Protein AF-A0A1G1NWW3-F1 (afdb_monomer)

Structure (mmCIF, N/CA/C/O backbone):
data_AF-A0A1G1NWW3-F1
#
_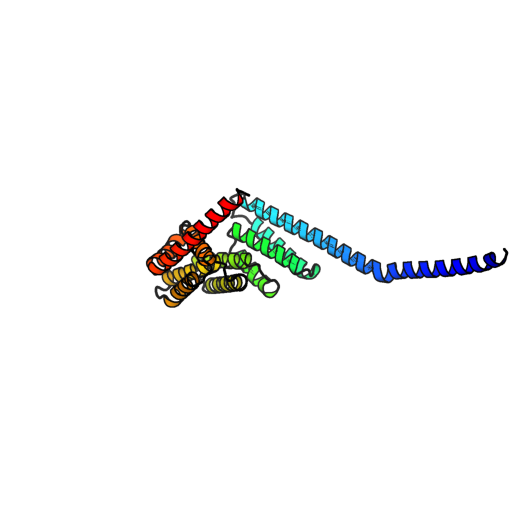entry.id   AF-A0A1G1NWW3-F1
#
loop_
_atom_site.group_PDB
_atom_site.id
_atom_site.type_symbol
_atom_site.label_atom_id
_atom_site.label_alt_id
_atom_site.label_comp_id
_atom_site.label_asym_id
_atom_site.label_entity_id
_atom_site.label_seq_id
_atom_site.pdbx_PDB_ins_code
_atom_site.Cartn_x
_atom_site.Cartn_y
_atom_site.Cartn_z
_atom_site.occupancy
_atom_site.B_iso_or_equiv
_atom_site.auth_seq_id
_atom_site.auth_comp_id
_atom_site.auth_asym_id
_atom_site.auth_atom_id
_atom_site.pdbx_PDB_model_num
ATOM 1 N N . MET A 1 1 ? 79.473 -11.925 -35.733 1.00 53.91 1 MET A N 1
ATOM 2 C CA . MET A 1 1 ? 78.547 -10.769 -35.834 1.00 53.91 1 MET A CA 1
ATOM 3 C C . MET A 1 1 ? 77.705 -10.730 -37.126 1.00 53.91 1 MET A C 1
ATOM 5 O O . MET A 1 1 ? 76.953 -9.783 -37.289 1.00 53.91 1 MET A O 1
ATOM 9 N N . LEU A 1 2 ? 77.735 -11.745 -38.008 1.00 50.41 2 LEU A N 1
ATOM 10 C CA . LEU A 1 2 ? 76.987 -11.735 -39.286 1.00 50.41 2 LEU A CA 1
ATOM 11 C C . LEU A 1 2 ? 75.742 -12.651 -39.335 1.00 50.41 2 LEU A C 1
ATOM 13 O O . LEU A 1 2 ? 74.998 -12.596 -40.309 1.00 50.41 2 LEU A O 1
ATOM 17 N N . GLU A 1 3 ? 75.454 -13.445 -38.297 1.00 50.56 3 GLU A N 1
ATOM 18 C CA . GLU A 1 3 ? 74.263 -14.323 -38.273 1.00 50.56 3 GLU A CA 1
ATOM 19 C C . GLU A 1 3 ? 72.954 -13.603 -37.904 1.00 50.56 3 GLU A C 1
ATOM 21 O O . GLU A 1 3 ? 71.883 -14.024 -38.334 1.00 50.56 3 GLU A O 1
ATOM 26 N N . ASN A 1 4 ? 73.020 -12.459 -37.216 1.00 50.62 4 ASN A N 1
ATOM 27 C CA . ASN A 1 4 ? 71.825 -11.699 -36.815 1.00 50.62 4 ASN A CA 1
ATOM 28 C C . ASN A 1 4 ? 71.175 -10.896 -37.958 1.00 50.62 4 ASN A C 1
ATOM 30 O O . ASN A 1 4 ? 70.062 -10.398 -37.804 1.00 50.62 4 ASN A O 1
ATOM 34 N N . ALA A 1 5 ? 71.837 -10.764 -39.113 1.00 52.28 5 ALA A N 1
ATOM 35 C CA . ALA A 1 5 ? 71.310 -9.993 -40.241 1.00 52.28 5 ALA A CA 1
ATOM 36 C C . ALA A 1 5 ? 70.252 -10.761 -41.058 1.00 52.28 5 ALA A C 1
ATOM 38 O O . ALA A 1 5 ? 69.419 -10.141 -41.717 1.00 52.28 5 ALA A O 1
ATOM 39 N N . LYS A 1 6 ? 70.250 -12.103 -41.007 1.00 53.88 6 LYS A N 1
ATOM 40 C CA . LYS A 1 6 ? 69.300 -12.940 -41.768 1.00 53.88 6 LYS A CA 1
ATOM 41 C C . LYS A 1 6 ? 68.008 -13.255 -41.010 1.00 53.88 6 LYS A C 1
ATOM 43 O O . LYS A 1 6 ? 66.994 -13.532 -41.640 1.00 53.88 6 LYS A O 1
ATOM 48 N N . THR A 1 7 ? 68.016 -13.186 -39.681 1.00 54.72 7 THR A N 1
ATOM 49 C CA . THR A 1 7 ? 66.845 -13.465 -38.829 1.00 54.72 7 THR A CA 1
ATOM 50 C C . THR A 1 7 ? 65.908 -12.266 -38.686 1.00 54.72 7 THR A C 1
ATOM 52 O O . THR A 1 7 ? 64.701 -12.444 -38.539 1.00 54.72 7 THR A O 1
ATOM 55 N N . PHE A 1 8 ? 66.430 -11.044 -38.805 1.00 57.44 8 PHE A N 1
ATOM 56 C CA . PHE A 1 8 ? 65.649 -9.810 -38.703 1.00 57.44 8 PHE A CA 1
ATOM 57 C C . PHE A 1 8 ? 64.473 -9.695 -39.702 1.00 57.44 8 PHE A C 1
ATOM 59 O O . PHE A 1 8 ? 63.363 -9.396 -39.259 1.00 57.44 8 PHE A O 1
ATOM 66 N N . PRO A 1 9 ? 64.633 -9.967 -41.017 1.00 70.69 9 PRO A N 1
ATOM 67 C CA . PRO A 1 9 ? 63.511 -9.881 -41.958 1.00 70.69 9 PRO A CA 1
ATOM 68 C C . PRO A 1 9 ? 62.409 -10.916 -41.679 1.00 70.69 9 PRO A C 1
ATOM 70 O O . PRO A 1 9 ? 61.231 -10.601 -41.830 1.00 70.69 9 PRO A O 1
ATOM 73 N N . ILE A 1 10 ? 62.771 -12.109 -41.196 1.00 69.44 10 ILE A N 1
ATOM 74 C CA . ILE A 1 10 ? 61.815 -13.175 -40.857 1.00 69.44 10 ILE A CA 1
ATOM 75 C C . ILE A 1 10 ? 61.011 -12.799 -39.605 1.00 69.44 10 ILE A C 1
ATOM 77 O O . ILE A 1 10 ? 59.789 -12.931 -39.584 1.00 69.44 10 ILE A O 1
ATOM 81 N N . ILE A 1 11 ? 61.674 -12.259 -38.578 1.00 61.88 11 ILE A N 1
ATOM 82 C CA . ILE A 1 11 ? 61.003 -11.766 -37.366 1.00 61.88 11 ILE A CA 1
ATOM 83 C C . ILE A 1 11 ? 60.049 -10.613 -37.714 1.00 61.88 11 ILE A C 1
ATOM 85 O O . ILE A 1 11 ? 58.926 -10.571 -37.216 1.00 61.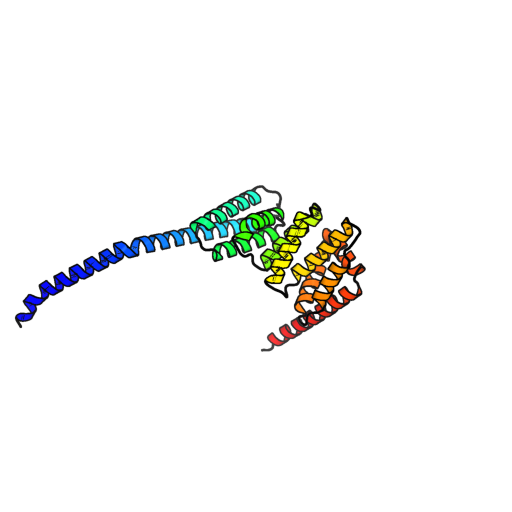88 11 ILE A O 1
ATOM 89 N N . MET A 1 12 ? 60.451 -9.715 -38.616 1.00 61.97 12 MET A N 1
ATOM 90 C CA . MET A 1 12 ? 59.608 -8.605 -39.068 1.00 61.97 12 MET A CA 1
ATOM 91 C C . MET A 1 12 ? 58.367 -9.061 -39.848 1.00 61.97 12 MET A C 1
ATOM 93 O O . MET A 1 12 ? 57.311 -8.443 -39.708 1.00 61.97 12 MET A O 1
ATOM 97 N N . GLU A 1 13 ? 58.450 -10.133 -40.638 1.00 69.25 13 GLU A N 1
ATOM 98 C CA . GLU A 1 13 ? 57.270 -10.725 -41.283 1.00 69.25 13 GLU A CA 1
ATOM 99 C C . GLU A 1 13 ? 56.318 -11.373 -40.275 1.00 69.25 13 GLU A C 1
ATOM 101 O O . GLU A 1 13 ? 55.113 -11.121 -40.320 1.00 69.25 13 GLU A O 1
ATOM 106 N N . ILE A 1 14 ? 56.847 -12.131 -39.312 1.00 62.09 14 ILE A N 1
ATOM 107 C CA . ILE A 1 14 ? 56.035 -12.765 -38.264 1.00 62.09 14 ILE A CA 1
ATOM 108 C C . ILE A 1 14 ? 55.309 -11.701 -37.427 1.00 62.09 14 ILE A C 1
ATOM 110 O O . ILE A 1 14 ? 54.114 -11.831 -37.164 1.00 62.09 14 ILE A O 1
ATOM 114 N N . VAL A 1 15 ? 55.986 -10.603 -37.072 1.00 56.47 15 VAL A N 1
ATOM 115 C CA . VAL A 1 15 ? 55.369 -9.481 -36.346 1.00 56.47 15 VAL A CA 1
ATOM 116 C C . VAL A 1 15 ? 54.264 -8.820 -37.175 1.00 56.47 15 VAL A C 1
ATOM 118 O O . VAL A 1 15 ? 53.197 -8.536 -36.634 1.00 56.47 15 VAL A O 1
ATOM 121 N N . LYS A 1 16 ? 54.456 -8.621 -38.485 1.00 62.66 16 LYS A N 1
ATOM 122 C CA . LYS A 1 16 ? 53.411 -8.065 -39.364 1.00 62.66 16 LYS A CA 1
ATOM 123 C C . LYS A 1 16 ? 52.182 -8.969 -39.452 1.00 62.66 16 LYS A C 1
ATOM 125 O O . LYS A 1 16 ? 51.065 -8.460 -39.425 1.00 62.66 16 LYS A O 1
ATOM 130 N N . ILE A 1 17 ? 52.375 -10.286 -39.508 1.00 65.50 17 ILE A N 1
ATOM 131 C CA . ILE A 1 17 ? 51.276 -11.260 -39.536 1.00 65.50 17 ILE A CA 1
ATOM 132 C C . ILE A 1 17 ? 50.535 -11.268 -38.195 1.00 65.50 17 ILE A C 1
ATOM 134 O O . ILE A 1 17 ? 49.311 -11.192 -38.184 1.00 65.50 17 ILE A O 1
ATOM 138 N N . ILE A 1 18 ? 51.249 -11.276 -37.065 1.00 55.47 18 ILE A N 1
ATOM 139 C CA . ILE A 1 18 ? 50.630 -11.238 -35.731 1.00 55.47 18 ILE A CA 1
ATOM 140 C C . ILE A 1 18 ? 49.848 -9.936 -35.532 1.00 55.47 18 ILE A C 1
ATOM 142 O O . ILE A 1 18 ? 48.699 -9.978 -35.100 1.00 55.47 18 ILE A O 1
ATOM 146 N N . VAL A 1 19 ? 50.416 -8.783 -35.898 1.00 54.97 19 VAL A N 1
ATOM 147 C CA . VAL A 1 19 ? 49.717 -7.490 -35.817 1.00 54.97 19 VAL A CA 1
ATOM 148 C C . VAL A 1 19 ? 48.507 -7.465 -36.754 1.00 54.97 19 VAL A C 1
ATOM 150 O O . VAL A 1 19 ? 47.436 -7.032 -36.340 1.00 54.97 19 VAL A O 1
ATOM 153 N N . GLY A 1 20 ? 48.631 -7.987 -37.976 1.00 58.47 20 GLY A N 1
ATOM 154 C CA . GLY A 1 20 ? 47.520 -8.100 -38.922 1.00 58.47 20 GLY A CA 1
ATOM 155 C C . GLY A 1 20 ? 46.383 -8.984 -38.404 1.00 58.47 20 GLY A C 1
ATOM 156 O O . GLY A 1 20 ? 45.222 -8.597 -38.494 1.00 58.47 20 GLY A O 1
ATOM 157 N N . VAL A 1 21 ? 46.706 -10.125 -37.790 1.00 53.62 21 VAL A N 1
ATOM 158 C CA . VAL A 1 21 ? 45.732 -11.044 -37.185 1.00 53.62 21 VAL A CA 1
ATOM 159 C C . VAL A 1 21 ? 45.097 -10.435 -35.935 1.00 53.62 21 VAL A C 1
ATOM 161 O O . VAL A 1 21 ? 43.890 -10.542 -35.771 1.00 53.62 21 VAL A O 1
ATOM 164 N N . VAL A 1 22 ? 45.848 -9.734 -35.084 1.00 52.06 22 VAL A N 1
ATOM 165 C CA . VAL A 1 22 ? 45.300 -9.054 -33.895 1.00 52.06 22 VAL A CA 1
ATOM 166 C C . VAL A 1 22 ? 44.383 -7.892 -34.289 1.00 52.06 22 VAL A C 1
ATOM 168 O O . VAL A 1 22 ? 43.296 -7.760 -33.732 1.00 52.06 22 VAL A O 1
ATOM 171 N N . VAL A 1 23 ? 44.758 -7.088 -35.288 1.00 55.25 23 VAL A N 1
ATOM 172 C CA . VAL A 1 23 ? 43.910 -6.007 -35.824 1.00 55.25 23 VAL A CA 1
ATOM 173 C C . VAL A 1 23 ? 42.666 -6.576 -36.509 1.00 55.25 23 VAL A C 1
ATOM 175 O O . VAL A 1 23 ? 41.567 -6.061 -36.298 1.00 55.25 23 VAL A O 1
ATOM 178 N N . ALA A 1 24 ? 42.806 -7.672 -37.260 1.00 52.09 24 ALA A N 1
ATOM 179 C CA . ALA A 1 24 ? 41.677 -8.379 -37.849 1.00 52.09 24 ALA A CA 1
ATOM 180 C C . ALA A 1 24 ? 40.760 -8.964 -36.767 1.00 52.09 24 ALA A C 1
ATOM 182 O O . ALA A 1 24 ? 39.560 -8.770 -36.852 1.00 52.09 24 ALA A O 1
ATOM 183 N N . LEU A 1 25 ? 41.284 -9.590 -35.710 1.00 46.38 25 LEU A N 1
ATOM 184 C CA . LEU A 1 25 ? 40.491 -10.150 -34.609 1.00 46.38 25 LEU A CA 1
ATOM 185 C C . LEU A 1 25 ? 39.775 -9.065 -33.788 1.00 46.38 25 LEU A C 1
ATOM 187 O O . LEU A 1 25 ? 38.614 -9.246 -33.429 1.00 46.38 25 LEU A O 1
ATOM 191 N N . ILE A 1 26 ? 40.409 -7.913 -33.546 1.00 51.41 26 ILE A N 1
ATOM 192 C CA . ILE A 1 26 ? 39.758 -6.752 -32.915 1.00 51.41 26 ILE A CA 1
ATOM 193 C C . ILE A 1 26 ? 38.643 -6.213 -33.824 1.00 51.41 26 ILE A C 1
ATOM 195 O O . ILE A 1 26 ? 37.540 -5.940 -33.344 1.00 51.41 26 ILE A O 1
ATOM 199 N N . GLY A 1 27 ? 38.896 -6.127 -35.134 1.00 50.53 27 GLY A N 1
ATOM 200 C CA . GLY A 1 27 ? 37.917 -5.710 -36.139 1.00 50.53 27 GLY A CA 1
ATOM 201 C C . GLY A 1 27 ? 36.744 -6.679 -36.321 1.00 50.53 27 GLY A C 1
ATOM 202 O O . GLY A 1 27 ? 35.612 -6.231 -36.495 1.00 50.53 27 GLY A O 1
ATOM 203 N N . TRP A 1 28 ? 36.996 -7.987 -36.236 1.00 48.62 28 TRP A N 1
ATOM 204 C CA . TRP A 1 28 ? 36.015 -9.041 -36.513 1.00 48.62 28 TRP A CA 1
ATOM 205 C C . TRP A 1 28 ? 35.201 -9.449 -35.281 1.00 48.62 28 TRP A C 1
ATOM 207 O O . TRP A 1 28 ? 34.017 -9.741 -35.420 1.00 48.62 28 TRP A O 1
ATOM 217 N N . PHE A 1 29 ? 35.800 -9.443 -34.084 1.00 47.72 29 PHE A N 1
ATOM 218 C CA . PHE A 1 29 ? 35.149 -9.935 -32.862 1.00 47.72 29 PHE A CA 1
ATOM 219 C C . PHE A 1 29 ? 34.825 -8.842 -31.831 1.00 47.72 29 PHE A C 1
ATOM 221 O O . PHE A 1 29 ? 33.864 -8.994 -31.086 1.00 47.72 29 PHE A O 1
ATOM 228 N N . GLY A 1 30 ? 35.565 -7.727 -31.777 1.00 48.31 30 GLY A N 1
ATOM 229 C CA . GLY A 1 30 ? 35.408 -6.727 -30.707 1.00 48.31 30 GLY A CA 1
ATOM 230 C C . GLY A 1 30 ? 34.560 -5.508 -31.074 1.00 48.31 30 GLY A C 1
ATOM 231 O O . GLY A 1 30 ? 33.756 -5.038 -30.270 1.00 48.31 30 GLY A O 1
ATOM 232 N N . ILE A 1 31 ? 34.714 -4.973 -32.287 1.00 54.03 31 ILE A N 1
ATOM 233 C CA . ILE A 1 31 ? 34.088 -3.698 -32.678 1.00 54.03 31 ILE A CA 1
ATOM 234 C C . ILE A 1 31 ? 32.551 -3.773 -32.736 1.00 54.03 31 ILE A C 1
ATOM 236 O O . ILE A 1 31 ? 31.916 -2.882 -32.171 1.00 54.03 31 ILE A O 1
ATOM 240 N N . PRO A 1 32 ? 31.911 -4.804 -33.324 1.00 56.56 32 PRO A N 1
ATOM 241 C CA . PRO A 1 32 ? 30.449 -4.878 -33.355 1.00 56.56 32 PRO A CA 1
ATOM 242 C C . PRO A 1 32 ? 29.832 -4.984 -31.956 1.00 56.56 32 PRO A C 1
ATOM 244 O O . PRO A 1 32 ? 28.808 -4.355 -31.681 1.00 56.56 32 PRO A O 1
ATOM 247 N N . GLU A 1 33 ? 30.468 -5.724 -31.045 1.00 54.53 33 GLU A N 1
ATOM 248 C CA . GLU A 1 33 ? 29.976 -5.908 -29.678 1.00 54.53 33 GLU A CA 1
ATOM 249 C C . GLU A 1 33 ? 30.204 -4.654 -28.822 1.00 54.53 33 GLU A C 1
ATOM 251 O O . GLU A 1 33 ? 29.311 -4.240 -28.083 1.00 54.53 33 GLU A O 1
ATOM 256 N N . ILE A 1 34 ? 31.348 -3.979 -28.979 1.00 53.69 34 ILE A N 1
ATOM 257 C CA . ILE A 1 34 ? 31.636 -2.692 -28.330 1.00 53.69 34 ILE A CA 1
ATOM 258 C C . ILE A 1 34 ? 30.703 -1.595 -28.854 1.00 53.69 34 ILE A C 1
ATOM 260 O O . ILE A 1 34 ? 30.169 -0.832 -28.052 1.00 53.69 34 ILE A O 1
ATOM 264 N N . ILE A 1 35 ? 30.445 -1.532 -30.165 1.00 53.91 35 ILE A N 1
ATOM 265 C CA . ILE A 1 35 ? 29.475 -0.597 -30.755 1.00 53.91 35 ILE A CA 1
ATOM 266 C C . ILE A 1 35 ? 28.070 -0.905 -30.241 1.00 53.91 35 ILE A C 1
ATOM 268 O O . ILE A 1 35 ? 27.364 0.013 -29.836 1.00 53.91 35 ILE A O 1
ATOM 272 N N . THR A 1 36 ? 27.671 -2.177 -30.189 1.00 59.31 36 THR A N 1
ATOM 273 C CA . THR A 1 36 ? 26.358 -2.580 -29.663 1.00 59.31 36 THR A CA 1
ATOM 274 C C . THR A 1 36 ? 26.216 -2.196 -28.192 1.00 59.31 36 THR A C 1
ATOM 276 O O . THR A 1 36 ? 25.231 -1.557 -27.822 1.00 59.31 36 THR A O 1
ATOM 279 N N . ARG A 1 37 ? 27.224 -2.484 -27.357 1.00 56.56 37 ARG A N 1
ATOM 280 C CA . ARG A 1 37 ? 27.257 -2.067 -25.946 1.00 56.56 37 ARG A CA 1
ATOM 281 C C . ARG A 1 37 ? 27.248 -0.549 -25.803 1.00 56.56 37 ARG A C 1
ATOM 283 O O . ARG A 1 37 ? 26.522 -0.032 -24.962 1.00 56.56 37 ARG A O 1
ATOM 290 N N . TYR A 1 38 ? 27.993 0.180 -26.631 1.00 52.97 38 TYR A N 1
ATOM 291 C CA . TYR A 1 38 ? 28.012 1.644 -26.638 1.00 52.97 38 TYR A CA 1
ATOM 292 C C . TYR A 1 38 ? 26.655 2.237 -27.046 1.00 52.97 38 TYR A C 1
ATOM 294 O O . TYR A 1 38 ? 26.166 3.162 -26.398 1.00 52.97 38 TYR A O 1
ATOM 302 N N . VAL A 1 39 ? 26.000 1.682 -28.070 1.00 59.56 39 VAL A N 1
ATOM 303 C CA . VAL A 1 39 ? 24.654 2.083 -28.507 1.00 59.56 39 VAL A CA 1
ATOM 304 C C . VAL A 1 39 ? 23.627 1.794 -27.414 1.00 59.56 39 VAL A C 1
ATOM 306 O O . VAL A 1 39 ? 22.850 2.688 -27.078 1.00 59.56 39 VAL A O 1
ATOM 309 N N . GLN A 1 40 ? 23.667 0.611 -26.797 1.00 62.72 40 GLN A N 1
ATOM 310 C CA . GLN A 1 40 ? 22.818 0.263 -25.654 1.00 62.72 40 GLN A CA 1
ATOM 311 C C . GLN A 1 40 ? 23.057 1.200 -24.466 1.00 62.72 40 GLN A C 1
ATOM 313 O O . GLN A 1 40 ? 22.100 1.680 -23.862 1.00 62.72 40 GLN A O 1
ATOM 318 N N . LEU A 1 41 ? 24.316 1.528 -24.153 1.00 62.47 41 LEU A N 1
ATOM 319 C CA . LEU A 1 41 ? 24.666 2.453 -23.074 1.00 62.47 41 LEU A CA 1
ATOM 320 C C . LEU A 1 41 ? 24.142 3.865 -23.365 1.00 62.47 41 LEU A C 1
ATOM 322 O O . LEU A 1 41 ? 23.537 4.494 -22.498 1.00 62.47 41 LEU A O 1
ATOM 326 N N . ARG A 1 42 ? 24.308 4.355 -24.598 1.00 60.72 42 ARG A N 1
ATOM 327 C CA . ARG A 1 42 ? 23.818 5.672 -25.027 1.00 60.72 42 ARG A CA 1
ATOM 328 C C . ARG A 1 42 ? 22.291 5.735 -25.018 1.00 60.72 42 ARG A C 1
ATOM 330 O O . ARG A 1 42 ? 21.728 6.740 -24.586 1.00 60.72 42 ARG A O 1
ATOM 337 N N . GLN A 1 43 ? 21.613 4.672 -25.450 1.00 65.75 43 GLN A N 1
ATOM 338 C CA . GLN A 1 43 ? 20.157 4.554 -25.353 1.00 65.75 43 GLN A CA 1
ATOM 339 C C . GLN A 1 43 ? 19.699 4.503 -23.893 1.00 65.75 43 GLN A C 1
ATOM 341 O O . GLN A 1 43 ? 18.780 5.235 -23.533 1.00 65.75 43 GLN A O 1
ATOM 346 N N . LYS A 1 44 ? 20.382 3.735 -23.034 1.00 62.44 44 LYS A N 1
ATOM 347 C CA . LYS A 1 44 ? 20.117 3.676 -21.590 1.00 62.44 44 LYS A CA 1
ATOM 348 C C . LYS A 1 44 ? 20.256 5.052 -20.943 1.00 62.44 44 LYS A C 1
ATOM 350 O O . LYS A 1 44 ? 19.364 5.456 -20.205 1.00 62.44 44 LYS A O 1
ATOM 355 N N . ILE A 1 45 ? 21.315 5.801 -21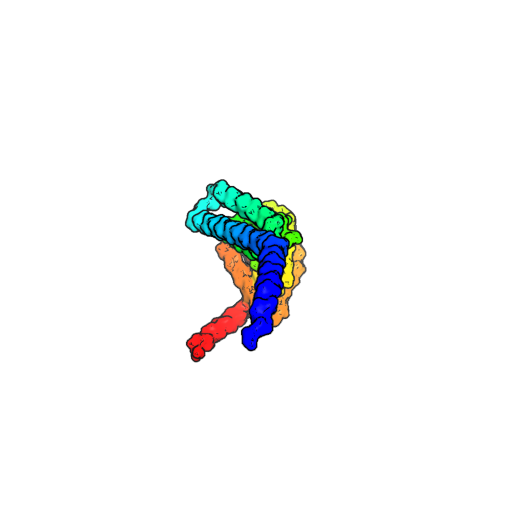.264 1.00 66.06 45 ILE A N 1
ATOM 356 C CA . ILE A 1 45 ? 21.507 7.183 -20.796 1.00 66.06 45 ILE A CA 1
ATOM 357 C C . ILE A 1 45 ? 20.378 8.082 -21.310 1.00 66.06 45 ILE A C 1
ATOM 359 O O . ILE A 1 45 ? 19.764 8.785 -20.519 1.00 66.06 45 ILE A O 1
ATOM 363 N N . ARG A 1 46 ? 20.037 8.025 -22.604 1.00 67.50 46 ARG A N 1
ATOM 364 C CA . ARG A 1 46 ? 18.971 8.858 -23.189 1.00 67.50 46 ARG A CA 1
ATOM 365 C C . ARG A 1 46 ? 17.605 8.588 -22.555 1.00 67.50 46 ARG A C 1
ATOM 367 O O . ARG A 1 46 ? 16.878 9.534 -22.263 1.00 67.50 46 ARG A O 1
ATOM 374 N N . ILE A 1 47 ? 17.266 7.319 -22.337 1.00 68.00 47 ILE A N 1
ATOM 375 C CA . ILE A 1 47 ? 16.009 6.903 -21.707 1.00 68.00 47 ILE A CA 1
ATOM 376 C C . ILE A 1 47 ? 16.004 7.309 -20.237 1.00 68.00 47 ILE A C 1
ATOM 378 O O . ILE A 1 47 ? 15.025 7.899 -19.794 1.00 68.00 47 ILE A O 1
ATOM 382 N N . LYS A 1 48 ? 17.108 7.090 -19.510 1.00 70.50 48 LYS A N 1
ATOM 383 C CA . LYS A 1 48 ? 17.268 7.552 -18.127 1.00 70.50 48 LYS A CA 1
ATOM 384 C C . LYS A 1 48 ? 17.068 9.063 -18.022 1.00 70.50 48 LYS A C 1
ATOM 386 O O . LYS A 1 48 ? 16.234 9.498 -17.241 1.00 70.50 48 LYS A O 1
ATOM 391 N N . THR A 1 49 ? 17.729 9.853 -18.865 1.00 70.50 49 THR A N 1
ATOM 392 C CA . THR A 1 49 ? 17.568 11.313 -18.880 1.00 70.50 49 THR A CA 1
ATOM 393 C C . THR A 1 49 ? 16.144 11.732 -19.247 1.00 70.50 49 THR A C 1
ATOM 395 O O . THR A 1 49 ? 15.624 12.679 -18.662 1.00 70.50 49 THR A O 1
ATOM 398 N N . LYS A 1 50 ? 15.486 11.055 -20.201 1.00 72.06 50 LYS A N 1
ATOM 399 C CA . LYS A 1 50 ? 14.090 11.364 -20.551 1.00 72.06 50 LYS A CA 1
ATOM 400 C C . LYS A 1 50 ? 13.146 11.021 -19.392 1.00 72.06 50 LYS A C 1
ATOM 402 O O . LYS A 1 50 ? 12.330 11.863 -19.043 1.00 72.06 50 LYS A O 1
ATOM 407 N N . ALA A 1 51 ? 13.305 9.859 -18.757 1.00 66.44 51 ALA A N 1
ATOM 408 C CA . ALA A 1 51 ? 12.533 9.444 -17.584 1.00 66.44 51 ALA A CA 1
ATOM 409 C C . ALA A 1 51 ? 12.743 10.385 -16.388 1.00 66.44 51 ALA A C 1
ATOM 411 O O . ALA A 1 51 ? 11.783 10.762 -15.723 1.00 66.44 51 ALA A O 1
ATOM 412 N N . GLU A 1 52 ? 13.982 10.811 -16.132 1.00 72.94 52 GLU A N 1
ATOM 413 C CA . GLU A 1 52 ? 14.310 11.782 -15.081 1.00 72.94 52 GLU A CA 1
ATOM 414 C C . GLU A 1 52 ? 13.659 13.139 -15.349 1.00 72.94 52 GLU A C 1
ATOM 416 O O . GLU A 1 52 ? 13.010 13.681 -14.458 1.00 72.94 52 GLU A O 1
ATOM 421 N N . LYS A 1 53 ? 13.740 13.650 -16.586 1.00 70.88 53 LYS A N 1
ATOM 422 C CA . LYS A 1 53 ? 13.056 14.891 -16.982 1.00 70.88 53 LYS A CA 1
ATOM 423 C C . LYS A 1 53 ? 11.544 14.788 -16.829 1.00 70.88 53 LYS A C 1
ATOM 425 O O . LYS A 1 53 ? 10.923 15.729 -16.348 1.00 70.88 53 LYS A O 1
ATOM 430 N N . LEU A 1 54 ? 10.957 13.660 -17.218 1.00 67.44 54 LEU A N 1
ATOM 431 C CA . LEU A 1 54 ? 9.517 13.446 -17.116 1.00 67.44 54 LEU A CA 1
ATOM 432 C C . LEU A 1 54 ? 9.062 13.348 -15.652 1.00 67.44 54 LEU A C 1
ATOM 434 O O . LEU A 1 54 ? 8.067 13.953 -15.266 1.00 67.44 54 LEU A O 1
ATOM 438 N N . ASN A 1 55 ? 9.841 12.667 -14.807 1.00 63.62 55 ASN A N 1
ATOM 439 C CA . ASN A 1 55 ? 9.628 12.631 -13.359 1.00 63.62 55 ASN A CA 1
ATOM 440 C C . ASN A 1 55 ? 9.766 14.018 -12.717 1.00 63.62 55 ASN A C 1
ATOM 442 O O . ASN A 1 55 ? 9.009 14.362 -11.811 1.00 63.62 55 ASN A O 1
ATOM 446 N N . GLU A 1 56 ? 10.715 14.832 -13.179 1.00 71.94 56 GLU A N 1
ATOM 447 C CA . GLU A 1 56 ? 10.873 16.209 -12.714 1.00 71.94 56 GLU A CA 1
ATOM 448 C C . GLU A 1 56 ? 9.703 17.095 -13.162 1.00 71.94 56 GLU A C 1
ATOM 450 O O . GLU A 1 56 ? 9.219 17.913 -12.382 1.00 71.94 56 GLU A O 1
ATOM 455 N N . GLN A 1 57 ? 9.209 16.914 -14.389 1.00 68.00 57 GLN A N 1
ATOM 456 C CA . GLN A 1 57 ? 8.010 17.591 -14.883 1.00 68.00 57 GLN A CA 1
ATOM 457 C C . GLN A 1 57 ? 6.764 17.191 -14.096 1.00 68.00 57 GLN A C 1
ATOM 459 O O . GLN A 1 57 ? 6.012 18.082 -13.705 1.00 68.00 57 GLN A O 1
ATOM 464 N N . LEU A 1 58 ? 6.589 15.895 -13.797 1.00 62.62 58 LEU A N 1
ATOM 465 C CA . LEU A 1 58 ? 5.551 15.419 -12.882 1.00 62.62 58 LEU A CA 1
ATOM 466 C C . LEU A 1 58 ? 5.658 16.178 -11.570 1.00 62.62 58 LEU A C 1
ATOM 468 O O . LEU A 1 58 ? 4.719 16.883 -11.230 1.00 62.62 58 LEU A O 1
ATOM 472 N N . LYS A 1 59 ? 6.826 16.135 -10.911 1.00 64.62 59 LYS A N 1
ATOM 473 C CA . LYS A 1 59 ? 7.085 16.811 -9.631 1.00 64.62 59 LYS A CA 1
ATOM 474 C C . LYS A 1 59 ? 6.775 18.315 -9.672 1.00 64.62 59 LYS A C 1
ATOM 476 O O . LYS A 1 59 ? 6.111 18.813 -8.774 1.00 64.62 59 LYS A O 1
ATOM 481 N N . LYS A 1 60 ? 7.185 19.031 -10.724 1.00 64.25 60 LYS A N 1
ATOM 482 C CA . LYS A 1 60 ? 6.877 20.465 -10.909 1.00 64.25 60 LYS A CA 1
ATOM 483 C C . LYS A 1 60 ? 5.386 20.726 -11.142 1.00 64.25 60 LYS A C 1
ATOM 485 O O . LYS A 1 60 ? 4.882 21.773 -10.741 1.00 64.25 60 LYS A O 1
ATOM 490 N N . GLY A 1 61 ? 4.689 19.792 -11.787 1.00 55.47 61 GLY A N 1
ATOM 491 C CA . GLY A 1 61 ? 3.234 19.800 -11.909 1.00 55.47 61 GLY A CA 1
ATOM 492 C C . GLY A 1 61 ? 2.519 19.589 -10.571 1.00 55.47 61 GLY A C 1
ATOM 493 O O . GLY A 1 61 ? 1.421 20.103 -10.412 1.00 55.47 61 GLY A O 1
ATOM 494 N N . ILE A 1 62 ? 3.149 18.911 -9.601 1.00 50.75 62 ILE A N 1
ATOM 495 C CA . ILE A 1 62 ? 2.621 18.708 -8.235 1.00 50.75 62 ILE A CA 1
ATOM 496 C C . ILE A 1 62 ? 2.645 20.011 -7.427 1.00 50.75 62 ILE A C 1
ATOM 498 O O . ILE A 1 62 ? 1.669 20.332 -6.754 1.00 50.75 62 ILE A O 1
ATOM 502 N N . ASP A 1 63 ? 3.736 20.780 -7.512 1.00 52.47 63 ASP A N 1
ATOM 503 C CA . ASP A 1 63 ? 3.907 22.017 -6.728 1.00 52.47 63 ASP A CA 1
ATOM 504 C C . ASP A 1 63 ? 2.944 23.136 -7.163 1.00 52.47 63 ASP A C 1
ATOM 506 O O . ASP A 1 63 ? 2.619 24.043 -6.393 1.00 52.47 63 ASP A O 1
ATOM 510 N N . LYS A 1 64 ? 2.435 23.073 -8.398 1.00 47.06 64 LYS A N 1
ATOM 511 C CA . LYS A 1 64 ? 1.367 23.952 -8.874 1.00 47.06 64 LYS A CA 1
ATOM 512 C C . LYS A 1 64 ? 0.037 23.241 -8.649 1.00 47.06 64 LYS A C 1
ATOM 514 O O . LYS A 1 64 ? -0.237 22.259 -9.313 1.00 47.06 64 LYS A O 1
ATOM 519 N N . LYS A 1 65 ? -0.793 23.770 -7.747 1.00 44.06 65 LYS A N 1
ATOM 520 C CA . LYS A 1 65 ? -2.119 23.301 -7.273 1.00 44.06 65 LYS A CA 1
ATOM 521 C C . LYS A 1 65 ? -3.205 23.069 -8.362 1.00 44.06 65 LYS A C 1
ATOM 523 O O . LYS A 1 65 ? -4.356 23.451 -8.181 1.00 44.06 65 LYS A O 1
ATOM 528 N N . TYR A 1 66 ? -2.866 22.458 -9.495 1.00 39.47 66 TYR A N 1
ATOM 529 C CA . TYR A 1 66 ? -3.695 22.276 -10.684 1.00 39.47 66 TYR A CA 1
ATOM 530 C C . TYR A 1 66 ? -3.725 20.799 -11.093 1.00 39.47 66 TYR A C 1
ATOM 532 O O . TYR A 1 66 ? -3.237 20.402 -12.146 1.00 39.47 66 TYR A O 1
ATOM 540 N N . LEU A 1 67 ? -4.384 19.980 -10.276 1.00 44.38 67 LEU A N 1
ATOM 541 C CA . LEU A 1 67 ? -4.765 18.595 -10.593 1.00 44.38 67 LEU A CA 1
ATOM 542 C C . LEU A 1 67 ? -6.001 18.530 -11.516 1.00 44.38 67 LEU A C 1
ATOM 544 O O . LEU A 1 67 ? -6.885 17.695 -11.371 1.00 44.38 67 LEU A O 1
ATOM 548 N N . ARG A 1 68 ? -6.082 19.454 -12.475 1.00 43.62 68 ARG A N 1
ATOM 549 C CA . ARG A 1 68 ? -7.077 19.462 -13.553 1.00 43.62 68 ARG A CA 1
ATOM 550 C C . ARG A 1 68 ? -6.388 19.912 -14.830 1.00 43.62 68 ARG A C 1
ATOM 552 O O . ARG A 1 68 ? -6.600 21.036 -15.272 1.00 43.62 68 ARG A O 1
ATOM 559 N N . ALA A 1 69 ? -5.493 19.095 -15.381 1.00 44.34 69 ALA A N 1
ATOM 560 C CA . ALA A 1 69 ? -4.883 19.455 -16.651 1.00 44.34 69 ALA A CA 1
ATOM 561 C C . ALA A 1 69 ? -4.441 18.230 -17.494 1.00 44.34 69 ALA A C 1
ATOM 563 O O . ALA A 1 69 ? -3.787 17.327 -16.967 1.00 44.34 69 ALA A O 1
ATOM 564 N N . PRO A 1 70 ? -4.689 18.262 -18.822 1.00 48.81 70 PRO A N 1
ATOM 565 C CA . PRO A 1 70 ? -4.146 17.358 -19.850 1.00 48.81 70 PRO A CA 1
ATOM 566 C C . PRO A 1 70 ? -2.644 16.991 -19.786 1.00 48.81 70 PRO A C 1
ATOM 568 O O . PRO A 1 70 ? -2.311 15.886 -20.208 1.00 48.81 70 PRO A O 1
ATOM 571 N N . PRO A 1 71 ? -1.715 17.820 -19.251 1.00 56.00 71 PRO A N 1
ATOM 572 C CA . PRO A 1 71 ? -0.290 17.494 -19.204 1.00 56.00 71 PRO A CA 1
ATOM 573 C C . PRO A 1 71 ? 0.046 16.250 -18.385 1.00 56.00 71 PRO A C 1
ATOM 575 O O . PRO A 1 71 ? 0.997 15.561 -18.727 1.00 56.00 71 PRO A O 1
ATOM 578 N N . ALA A 1 72 ? -0.710 15.938 -17.327 1.00 55.91 72 ALA A N 1
ATOM 579 C CA . ALA A 1 72 ? -0.460 14.735 -16.533 1.00 55.91 72 ALA A CA 1
ATOM 580 C C . ALA A 1 72 ? -0.748 13.454 -17.326 1.00 55.91 72 ALA A C 1
ATOM 582 O O . ALA A 1 72 ? 0.032 12.509 -17.269 1.00 55.91 72 ALA A O 1
ATOM 583 N N . PHE A 1 73 ? -1.826 13.464 -18.115 1.00 61.19 73 PHE A N 1
ATOM 584 C CA . PHE A 1 73 ? -2.192 12.366 -19.007 1.00 61.19 73 PHE A CA 1
ATOM 585 C C . PHE A 1 73 ? -1.181 12.209 -20.147 1.00 61.19 73 PHE A C 1
ATOM 587 O O . PHE A 1 73 ? -0.723 11.104 -20.420 1.00 61.19 73 PHE A O 1
ATOM 594 N N . THR A 1 74 ? -0.762 13.315 -20.772 1.00 62.44 74 THR A N 1
ATOM 595 C CA . THR A 1 74 ? 0.277 13.290 -21.814 1.00 62.44 74 THR A CA 1
ATOM 596 C C . THR A 1 74 ? 1.596 12.749 -21.271 1.00 62.44 74 THR A C 1
ATOM 598 O O . THR A 1 74 ? 2.194 11.861 -21.871 1.00 62.44 74 THR A O 1
ATOM 601 N N . VAL A 1 75 ? 2.024 13.233 -20.104 1.00 61.06 75 VAL A N 1
ATOM 602 C CA . VAL A 1 75 ? 3.235 12.753 -19.434 1.00 61.06 75 VAL A CA 1
ATOM 603 C C . VAL A 1 75 ? 3.109 11.274 -19.077 1.00 61.06 75 VAL A C 1
ATOM 605 O O . VAL A 1 75 ? 4.049 10.517 -19.287 1.00 61.06 75 VAL A O 1
ATOM 608 N N . PHE A 1 76 ? 1.953 10.833 -18.594 1.00 68.44 76 PHE A N 1
ATOM 609 C CA . PHE A 1 76 ? 1.715 9.427 -18.299 1.00 68.44 76 PHE A CA 1
ATOM 610 C C . PHE A 1 76 ? 1.800 8.534 -19.547 1.00 68.44 76 PHE A C 1
ATOM 612 O O . PHE A 1 76 ? 2.482 7.511 -19.508 1.00 68.44 76 PHE A O 1
ATOM 619 N N . ASN A 1 77 ? 1.192 8.934 -20.667 1.00 68.50 77 ASN A N 1
ATOM 620 C CA . ASN A 1 77 ? 1.272 8.185 -21.925 1.00 68.50 77 ASN A CA 1
ATOM 621 C C . ASN A 1 77 ? 2.711 8.121 -22.446 1.00 68.50 77 ASN A C 1
ATOM 623 O O . ASN A 1 77 ? 3.210 7.042 -22.754 1.00 68.50 77 ASN A O 1
ATOM 627 N N . GLU A 1 78 ? 3.431 9.246 -22.438 1.00 65.06 78 GLU A N 1
ATOM 628 C CA . GLU A 1 78 ? 4.840 9.271 -22.844 1.00 65.06 78 GLU A CA 1
ATOM 629 C C . GLU A 1 78 ? 5.725 8.373 -21.971 1.00 65.06 78 GLU A C 1
ATOM 631 O O . GLU A 1 78 ? 6.694 7.782 -22.450 1.00 65.06 78 GLU A O 1
ATOM 636 N N . LEU A 1 79 ? 5.409 8.280 -20.682 1.00 67.31 79 LEU A N 1
ATOM 637 C CA . LEU A 1 79 ? 6.097 7.426 -19.726 1.00 67.31 79 LEU A CA 1
ATOM 638 C C . LEU A 1 79 ? 5.780 5.946 -19.961 1.00 67.31 79 LEU A C 1
ATOM 640 O O . LEU A 1 79 ? 6.688 5.119 -19.909 1.00 67.31 79 LEU A O 1
ATOM 644 N N . GLN A 1 80 ? 4.516 5.612 -20.232 1.00 68.31 80 GLN A N 1
ATOM 645 C CA . GLN A 1 80 ? 4.107 4.256 -20.582 1.00 68.31 80 GLN A CA 1
ATOM 646 C C . GLN A 1 80 ? 4.788 3.788 -21.868 1.00 68.31 80 GLN A C 1
ATOM 648 O O . GLN A 1 80 ? 5.336 2.686 -21.891 1.00 68.31 80 GLN A O 1
ATOM 653 N N . ASP A 1 81 ? 4.788 4.624 -22.906 1.00 69.81 81 ASP A N 1
ATOM 654 C CA . ASP A 1 81 ? 5.428 4.329 -24.189 1.00 69.81 81 ASP A CA 1
ATOM 655 C C . ASP A 1 81 ? 6.934 4.157 -24.017 1.00 69.81 81 ASP A C 1
ATOM 657 O O . ASP A 1 81 ? 7.541 3.250 -24.585 1.00 69.81 81 ASP A O 1
ATOM 661 N N . LEU A 1 82 ? 7.548 4.992 -23.177 1.00 67.44 82 LEU A N 1
ATOM 662 C CA . LEU A 1 82 ? 8.960 4.879 -22.848 1.00 67.44 82 LEU A CA 1
ATOM 663 C C . LEU A 1 82 ? 9.265 3.588 -22.083 1.00 67.44 82 LEU A C 1
ATOM 665 O O . LEU A 1 82 ? 10.257 2.939 -22.397 1.00 67.44 82 LEU A O 1
ATOM 669 N N . LEU A 1 83 ? 8.445 3.202 -21.103 1.00 70.62 83 LEU A N 1
ATOM 670 C CA . LEU A 1 83 ? 8.616 1.949 -20.362 1.00 70.62 83 LEU A CA 1
ATOM 671 C C . LEU A 1 83 ? 8.429 0.730 -21.267 1.00 70.62 83 LEU A C 1
ATOM 673 O O . LEU A 1 83 ? 9.202 -0.221 -21.169 1.00 70.62 83 LEU A O 1
ATOM 677 N N . TRP A 1 84 ? 7.448 0.777 -22.166 1.00 71.12 84 TRP A N 1
ATOM 678 C CA . TRP A 1 84 ? 7.202 -0.277 -23.143 1.00 71.12 84 TRP A CA 1
ATOM 679 C C . TRP A 1 84 ? 8.367 -0.400 -24.132 1.00 71.12 84 TRP A C 1
ATOM 681 O O . TRP A 1 84 ? 8.977 -1.460 -24.237 1.00 71.12 84 TRP A O 1
ATOM 691 N N . TYR A 1 85 ? 8.786 0.708 -24.747 1.00 68.50 85 TYR A N 1
ATOM 692 C CA . TYR A 1 85 ? 9.963 0.734 -25.618 1.00 68.50 85 TYR A CA 1
ATOM 693 C C . TYR A 1 85 ? 11.223 0.255 -24.885 1.00 68.50 85 TYR A C 1
ATOM 695 O O . TYR A 1 85 ? 12.040 -0.494 -25.419 1.00 68.50 85 TYR A O 1
ATOM 703 N N . ALA A 1 86 ? 11.398 0.675 -23.634 1.00 68.25 86 ALA A N 1
ATOM 704 C CA . ALA A 1 86 ? 12.566 0.314 -22.855 1.00 68.25 86 ALA A CA 1
ATOM 705 C C . ALA A 1 86 ? 12.555 -1.164 -22.416 1.00 68.25 86 ALA A C 1
ATOM 707 O O . ALA A 1 86 ? 13.639 -1.742 -22.292 1.00 68.25 86 ALA A O 1
ATOM 708 N N . LYS A 1 87 ? 11.377 -1.791 -22.259 1.00 68.12 87 LYS A N 1
ATOM 709 C CA . LYS A 1 87 ? 11.221 -3.247 -22.078 1.00 68.12 87 LYS A CA 1
ATOM 710 C C . LYS A 1 87 ? 11.822 -4.007 -23.258 1.00 68.12 87 LYS A C 1
ATOM 712 O O . LYS A 1 87 ? 12.648 -4.894 -23.044 1.00 68.12 87 LYS A O 1
ATOM 717 N N . ASP A 1 88 ? 11.492 -3.592 -24.476 1.00 71.12 88 ASP A N 1
ATOM 718 C CA . ASP A 1 88 ? 11.918 -4.289 -25.693 1.00 71.12 88 ASP A CA 1
ATOM 719 C C . ASP A 1 88 ? 13.386 -4.012 -26.054 1.00 71.12 88 ASP A C 1
ATOM 721 O O . ASP A 1 88 ? 14.093 -4.897 -26.544 1.00 71.12 88 ASP A O 1
ATOM 725 N N . VAL A 1 89 ? 13.874 -2.798 -25.771 1.00 66.88 89 VAL A N 1
ATOM 726 C CA . VAL A 1 89 ? 15.193 -2.338 -26.234 1.00 66.88 89 VAL A CA 1
ATOM 727 C C . VAL A 1 89 ? 16.295 -2.464 -25.185 1.00 66.88 89 VAL A C 1
ATOM 729 O O . VAL A 1 89 ? 17.397 -2.903 -25.514 1.00 66.88 89 VAL A O 1
ATOM 732 N N . ILE A 1 90 ? 16.047 -2.088 -23.925 1.00 64.25 90 ILE A N 1
ATOM 733 C CA . ILE A 1 90 ? 17.108 -2.079 -22.902 1.00 64.25 90 ILE A CA 1
ATOM 734 C C . ILE A 1 90 ? 17.341 -3.490 -22.343 1.00 64.25 90 ILE A C 1
ATOM 736 O O . ILE A 1 90 ? 18.456 -3.791 -21.917 1.00 64.25 90 ILE A O 1
ATOM 740 N N . LYS A 1 91 ? 16.309 -4.351 -22.312 1.00 70.06 91 LYS A N 1
ATOM 741 C CA . LYS A 1 91 ? 16.338 -5.695 -21.689 1.00 70.06 91 LYS A CA 1
ATOM 742 C C . LYS A 1 91 ? 16.922 -5.715 -20.261 1.00 70.06 91 LYS A C 1
ATOM 744 O O . LYS A 1 91 ? 17.344 -6.755 -19.768 1.00 70.06 91 LYS A O 1
ATOM 749 N N . ASN A 1 92 ? 16.952 -4.569 -19.574 1.00 75.50 92 ASN A N 1
ATOM 750 C CA . ASN A 1 92 ? 17.452 -4.436 -18.209 1.00 75.50 92 ASN A CA 1
ATOM 751 C C . ASN A 1 92 ? 16.257 -4.322 -17.262 1.00 75.50 92 ASN A C 1
ATOM 753 O O . ASN A 1 92 ? 15.735 -3.231 -17.023 1.00 75.50 92 ASN A O 1
ATOM 757 N N . LYS A 1 93 ? 15.812 -5.480 -16.770 1.00 82.12 93 LYS A N 1
ATOM 758 C CA . LYS A 1 93 ? 14.612 -5.615 -15.942 1.00 82.12 93 LYS A CA 1
ATOM 759 C C . LYS A 1 93 ? 14.693 -4.792 -14.651 1.00 82.12 93 LYS A C 1
ATOM 761 O O . LYS A 1 93 ? 13.728 -4.118 -14.308 1.00 82.12 93 LYS A O 1
ATOM 766 N N . GLU A 1 94 ? 15.853 -4.780 -13.999 1.00 84.56 94 GLU A N 1
ATOM 767 C CA . GLU A 1 94 ? 16.083 -4.059 -12.739 1.00 84.56 94 GLU A CA 1
ATOM 768 C C . GLU A 1 94 ? 15.920 -2.544 -12.893 1.00 84.56 94 GLU A C 1
ATOM 770 O O . GLU A 1 94 ? 15.224 -1.907 -12.104 1.00 84.56 94 GLU A O 1
ATOM 775 N N . PHE A 1 95 ? 16.508 -1.956 -13.940 1.00 80.00 95 PHE A N 1
ATOM 776 C CA . PHE A 1 95 ? 16.381 -0.523 -14.200 1.00 80.00 95 PHE A CA 1
ATOM 777 C C . PHE A 1 95 ? 14.921 -0.124 -14.441 1.00 80.00 95 PHE A C 1
ATOM 779 O O . PHE A 1 95 ? 14.455 0.878 -13.900 1.00 80.00 95 PHE A O 1
ATOM 786 N N . LEU A 1 96 ? 14.190 -0.906 -15.238 1.00 79.44 96 LEU A N 1
ATOM 787 C CA . LEU A 1 96 ? 12.779 -0.645 -15.534 1.00 79.44 96 LEU A CA 1
ATOM 788 C C . LEU A 1 96 ? 11.910 -0.768 -14.287 1.00 79.44 96 LEU A C 1
ATOM 790 O O . LEU A 1 96 ? 11.077 0.100 -14.041 1.00 79.44 96 LEU A O 1
ATOM 794 N N . GLN A 1 97 ? 12.160 -1.789 -13.473 1.00 87.56 97 GLN A N 1
ATOM 795 C CA . GLN A 1 97 ? 11.508 -1.977 -12.184 1.00 87.56 97 GLN A CA 1
ATOM 796 C C . GLN A 1 97 ? 11.750 -0.783 -11.248 1.00 87.56 97 GLN A C 1
ATOM 798 O O . GLN A 1 97 ? 10.812 -0.275 -10.634 1.00 87.56 97 GLN A O 1
ATOM 803 N N . GLU A 1 98 ? 12.982 -0.271 -11.174 1.00 85.88 98 GLU A N 1
ATOM 804 C CA . GLU A 1 98 ? 13.301 0.922 -10.382 1.00 85.88 98 GLU A CA 1
ATOM 805 C C . GLU A 1 98 ? 12.537 2.161 -10.874 1.00 85.88 98 GLU A C 1
ATOM 807 O O . GLU A 1 98 ? 11.975 2.905 -10.065 1.00 85.88 98 GLU A O 1
ATOM 812 N N . GLN A 1 99 ? 12.486 2.389 -12.192 1.00 82.12 99 GLN A N 1
ATOM 813 C CA . GLN A 1 99 ? 11.729 3.511 -12.755 1.00 82.12 99 GLN A CA 1
ATOM 814 C C . GLN A 1 99 ? 10.236 3.368 -12.467 1.00 82.12 99 GLN A C 1
ATOM 816 O O . GLN A 1 99 ? 9.608 4.319 -12.013 1.00 82.12 99 GLN A O 1
ATOM 821 N N . LEU A 1 100 ? 9.683 2.175 -12.660 1.00 87.00 100 LEU A N 1
ATOM 822 C CA . LEU A 1 100 ? 8.277 1.886 -12.426 1.00 87.00 100 LEU A CA 1
ATOM 823 C C . LEU A 1 100 ? 7.872 2.126 -10.961 1.00 87.00 100 LEU A C 1
ATOM 825 O O . LEU A 1 100 ? 6.868 2.790 -10.702 1.00 87.00 100 LEU A O 1
ATOM 829 N N . ASN A 1 101 ? 8.700 1.707 -10.000 1.00 90.19 101 ASN A N 1
ATOM 830 C CA . ASN A 1 101 ? 8.481 1.997 -8.579 1.00 90.19 101 ASN A CA 1
ATOM 831 C C . ASN A 1 101 ? 8.492 3.513 -8.286 1.00 90.19 101 ASN A C 1
ATOM 833 O O . ASN A 1 101 ? 7.653 4.017 -7.534 1.00 90.19 101 ASN A O 1
ATOM 837 N N . LYS A 1 102 ? 9.410 4.278 -8.901 1.00 85.25 102 LYS A N 1
ATOM 838 C CA . LYS A 1 102 ? 9.449 5.750 -8.759 1.00 85.25 102 LYS A CA 1
ATOM 839 C C . LYS A 1 102 ? 8.189 6.409 -9.312 1.00 85.25 102 LYS A C 1
ATOM 841 O O . LYS A 1 102 ? 7.673 7.349 -8.711 1.00 85.25 102 LYS A O 1
ATOM 846 N N . ILE A 1 103 ? 7.698 5.905 -10.435 1.00 84.19 103 ILE A N 1
ATOM 847 C CA . ILE A 1 103 ? 6.499 6.404 -11.102 1.00 84.19 103 ILE A CA 1
ATOM 848 C C . ILE A 1 103 ? 5.271 6.174 -10.226 1.00 84.19 103 ILE A C 1
ATOM 850 O O . ILE A 1 103 ? 4.549 7.129 -9.951 1.00 84.19 103 ILE A O 1
ATOM 854 N N . ILE A 1 104 ? 5.074 4.952 -9.720 1.00 89.12 104 ILE A N 1
ATOM 855 C CA . ILE A 1 104 ? 3.963 4.627 -8.814 1.00 89.12 104 ILE A CA 1
ATOM 856 C C . ILE A 1 104 ? 3.990 5.540 -7.585 1.00 89.12 104 ILE A C 1
ATOM 858 O O . ILE A 1 104 ? 2.968 6.123 -7.229 1.00 89.12 104 ILE A O 1
ATOM 862 N N . ARG A 1 105 ? 5.165 5.745 -6.975 1.00 88.81 105 ARG A N 1
ATOM 863 C CA . ARG A 1 105 ? 5.325 6.668 -5.839 1.00 88.81 105 ARG A CA 1
ATOM 864 C C . ARG A 1 105 ? 4.908 8.104 -6.189 1.00 88.81 105 ARG A C 1
ATOM 866 O O . ARG A 1 105 ? 4.30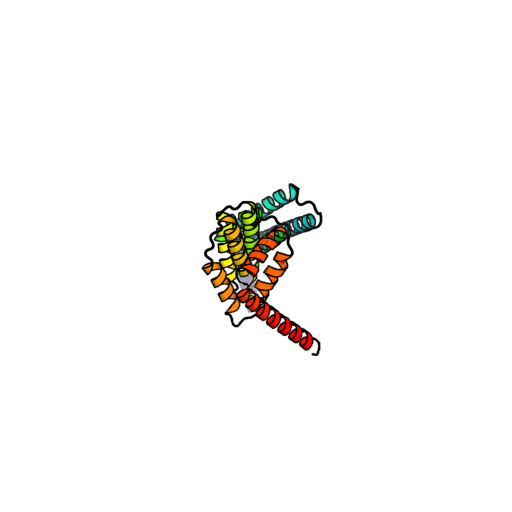7 8.785 -5.359 1.00 88.81 105 ARG A O 1
ATOM 873 N N . ASN A 1 106 ? 5.228 8.586 -7.388 1.00 81.56 106 ASN A N 1
ATOM 874 C CA . ASN A 1 106 ? 4.864 9.937 -7.829 1.00 81.56 106 ASN A CA 1
ATOM 875 C C . ASN A 1 106 ? 3.363 10.066 -8.133 1.00 81.56 106 ASN A C 1
ATOM 877 O O . ASN A 1 106 ? 2.746 11.054 -7.736 1.00 81.56 106 ASN A O 1
ATOM 881 N N . LEU A 1 107 ? 2.763 9.062 -8.776 1.00 83.19 107 LEU A N 1
ATOM 882 C CA . LEU A 1 107 ? 1.318 9.018 -9.013 1.00 83.19 107 LEU A CA 1
ATOM 883 C C . LEU A 1 107 ? 0.542 8.957 -7.692 1.00 83.19 107 LEU A C 1
ATOM 885 O O . LEU A 1 107 ? -0.451 9.659 -7.522 1.00 83.19 107 LEU A O 1
ATOM 889 N N . TYR A 1 108 ? 1.050 8.213 -6.707 1.00 87.62 108 TYR A N 1
ATOM 890 C CA . TYR A 1 108 ? 0.448 8.154 -5.376 1.00 87.62 108 TYR A CA 1
ATOM 891 C C . TYR A 1 108 ? 0.418 9.537 -4.714 1.00 87.62 108 TYR A C 1
ATOM 893 O O . TYR A 1 108 ? -0.631 9.992 -4.265 1.00 87.62 108 TYR A O 1
ATOM 901 N N . LYS A 1 109 ? 1.541 10.265 -4.745 1.00 84.25 109 LYS A N 1
ATOM 902 C CA . LYS A 1 109 ? 1.633 11.633 -4.203 1.00 84.25 109 LYS A CA 1
ATOM 903 C C . LYS A 1 109 ? 0.693 12.635 -4.877 1.00 84.25 109 LYS A C 1
ATOM 905 O O . LYS A 1 109 ? 0.434 13.686 -4.301 1.00 84.25 109 LYS A O 1
ATOM 910 N N . THR A 1 110 ? 0.210 12.333 -6.080 1.00 77.94 110 THR A N 1
ATOM 911 C CA . THR A 1 110 ? -0.726 13.185 -6.830 1.00 77.94 110 THR A CA 1
ATOM 912 C C . THR A 1 110 ? -2.173 12.715 -6.754 1.00 77.94 110 THR A C 1
ATOM 914 O O . THR A 1 110 ? -3.043 13.389 -7.292 1.00 77.94 110 THR A O 1
ATOM 917 N N . GLY A 1 111 ? -2.459 11.591 -6.088 1.00 81.56 111 GLY A N 1
ATOM 918 C CA . GLY A 1 111 ? -3.810 11.026 -6.024 1.00 81.56 111 GLY A CA 1
ATOM 919 C C . GLY A 1 111 ? -4.315 10.468 -7.358 1.00 81.56 111 GLY A C 1
ATOM 920 O O . GLY A 1 111 ? -5.519 10.314 -7.536 1.00 81.56 111 GLY A O 1
ATOM 921 N N . MET A 1 112 ? -3.411 10.167 -8.294 1.00 82.94 112 MET A N 1
ATOM 922 C CA . MET A 1 112 ? -3.701 9.604 -9.617 1.00 82.94 112 MET A CA 1
ATOM 923 C C . MET A 1 112 ? -3.967 8.092 -9.528 1.00 82.94 112 MET A C 1
ATOM 925 O O . MET A 1 112 ? -3.177 7.273 -10.003 1.00 82.94 112 MET A O 1
ATOM 929 N N . ASN A 1 113 ? -5.054 7.716 -8.851 1.00 90.94 113 ASN A N 1
ATOM 930 C CA . ASN A 1 113 ? -5.321 6.333 -8.450 1.00 90.94 113 ASN A CA 1
ATOM 931 C C . ASN A 1 113 ? -5.579 5.402 -9.647 1.00 90.94 113 ASN A C 1
ATOM 933 O O . ASN A 1 113 ? -5.080 4.277 -9.664 1.00 90.94 113 ASN A O 1
ATOM 937 N N . GLU A 1 114 ? -6.311 5.873 -10.653 1.00 88.19 114 GLU A N 1
ATOM 938 C CA . GLU A 1 114 ? -6.668 5.132 -11.867 1.00 88.19 114 GLU A CA 1
ATOM 939 C C . GLU A 1 114 ? -5.408 4.755 -12.656 1.00 88.19 114 GLU A C 1
ATOM 941 O O . GLU A 1 114 ? -5.197 3.595 -13.010 1.00 88.19 114 GLU A O 1
ATOM 946 N N . PHE A 1 115 ? -4.491 5.711 -12.814 1.00 86.38 115 PHE A N 1
ATOM 947 C CA . PHE A 1 115 ? -3.216 5.507 -13.501 1.00 86.38 115 PHE A CA 1
ATOM 948 C C . PHE A 1 115 ? -2.309 4.494 -12.794 1.00 86.38 115 PHE A C 1
ATOM 950 O O . PHE A 1 115 ? -1.587 3.739 -13.449 1.00 86.38 115 PHE A O 1
ATOM 957 N N . ILE A 1 116 ? -2.351 4.433 -11.459 1.00 90.19 116 ILE A N 1
ATOM 958 C CA . ILE A 1 116 ? -1.643 3.393 -10.700 1.00 90.19 116 ILE A CA 1
ATOM 959 C C . ILE A 1 116 ? -2.209 2.008 -11.037 1.00 90.19 116 ILE A C 1
ATOM 961 O O . ILE A 1 116 ? -1.429 1.067 -11.202 1.00 90.19 116 ILE A O 1
ATOM 965 N N . GLN A 1 117 ? -3.533 1.874 -11.192 1.00 91.06 117 GLN A N 1
ATOM 966 C CA . GLN A 1 117 ? -4.143 0.595 -11.573 1.00 91.06 117 GLN A CA 1
ATOM 967 C C . GLN A 1 117 ? -3.797 0.170 -12.990 1.00 91.06 117 GLN A C 1
ATOM 969 O O . GLN A 1 117 ? -3.485 -1.000 -13.209 1.00 91.06 117 GLN A O 1
ATOM 974 N N . GLU A 1 118 ? -3.782 1.105 -13.936 1.00 88.88 118 GLU A N 1
ATOM 975 C CA . GLU A 1 118 ? -3.363 0.817 -15.307 1.00 88.88 118 GLU A CA 1
ATOM 976 C C . GLU A 1 118 ? -1.914 0.316 -15.363 1.00 88.88 118 GLU A C 1
ATOM 978 O O . GLU A 1 118 ? -1.627 -0.690 -16.017 1.00 88.88 118 GLU A O 1
ATOM 983 N N . LEU A 1 119 ? -0.995 0.963 -14.631 1.00 88.62 119 LEU A N 1
ATOM 984 C CA . LEU A 1 119 ? 0.395 0.505 -14.546 1.00 88.62 119 LEU A CA 1
ATOM 985 C C . LEU A 1 119 ? 0.507 -0.872 -13.898 1.00 88.62 119 LEU A C 1
ATOM 987 O O . LEU A 1 119 ? 1.262 -1.709 -14.393 1.00 88.62 119 LEU A O 1
ATOM 991 N N . ARG A 1 120 ? -0.242 -1.122 -12.818 1.00 93.00 120 ARG A N 1
ATOM 992 C CA . ARG A 1 120 ? -0.290 -2.438 -12.176 1.00 93.00 120 ARG A CA 1
ATOM 993 C C . ARG A 1 120 ? -0.718 -3.499 -13.185 1.00 93.00 120 ARG A C 1
ATOM 995 O O . ARG A 1 120 ? 0.042 -4.427 -13.438 1.00 93.00 120 ARG A O 1
ATOM 1002 N N . ALA A 1 121 ? -1.886 -3.339 -13.803 1.00 91.25 121 ALA A N 1
ATOM 1003 C CA . ALA A 1 121 ? -2.439 -4.310 -14.743 1.00 91.25 121 ALA A CA 1
ATOM 1004 C C . ALA A 1 121 ? -1.490 -4.590 -15.920 1.00 91.25 121 ALA A C 1
ATOM 1006 O O . ALA A 1 121 ? -1.321 -5.743 -16.317 1.00 91.25 121 ALA A O 1
ATOM 1007 N N . LYS A 1 122 ? -0.828 -3.549 -16.439 1.00 87.56 122 LYS A N 1
ATOM 1008 C CA . LYS A 1 122 ? 0.082 -3.655 -17.584 1.00 87.56 122 LYS A CA 1
ATOM 1009 C C . LYS A 1 122 ? 1.417 -4.321 -17.248 1.00 87.56 122 LYS A C 1
ATOM 1011 O O . LYS A 1 122 ? 1.963 -5.009 -18.103 1.00 87.56 122 LYS A O 1
ATOM 1016 N N . PHE A 1 123 ? 1.956 -4.111 -16.045 1.00 89.62 123 PHE A N 1
ATOM 1017 C CA . PHE A 1 123 ? 3.350 -4.455 -15.735 1.00 89.62 123 PHE A CA 1
ATOM 1018 C C . PHE A 1 123 ? 3.545 -5.489 -14.618 1.00 89.62 123 PHE A C 1
ATOM 1020 O O . PHE A 1 123 ? 4.653 -6.009 -14.487 1.00 89.62 123 PHE A O 1
ATOM 1027 N N . GLN A 1 124 ? 2.508 -5.840 -13.847 1.00 91.69 124 GLN A N 1
ATOM 1028 C CA . GLN A 1 124 ? 2.624 -6.762 -12.701 1.00 91.69 124 GLN A CA 1
ATOM 1029 C C . GLN A 1 124 ? 3.155 -8.158 -13.062 1.00 91.69 124 GLN A C 1
ATOM 1031 O O . GLN A 1 124 ? 3.821 -8.790 -12.251 1.00 91.69 124 GLN A O 1
ATOM 1036 N N . ASN A 1 125 ? 2.889 -8.634 -14.282 1.00 91.00 125 ASN A N 1
ATOM 1037 C CA . ASN A 1 125 ? 3.348 -9.951 -14.740 1.00 91.00 125 ASN A CA 1
ATOM 1038 C C . ASN A 1 125 ? 4.804 -9.934 -15.231 1.00 91.00 125 ASN A C 1
ATOM 1040 O O . ASN A 1 125 ? 5.446 -10.977 -15.328 1.00 91.00 125 ASN A O 1
ATOM 1044 N N . ASP A 1 126 ? 5.329 -8.752 -15.552 1.00 88.38 126 ASP A N 1
ATOM 1045 C CA . ASP A 1 126 ? 6.657 -8.587 -16.139 1.00 88.38 126 ASP A CA 1
ATOM 1046 C C . ASP A 1 126 ? 7.702 -8.143 -15.112 1.00 88.38 126 ASP A C 1
ATOM 1048 O O . ASP A 1 126 ? 8.878 -8.505 -15.225 1.00 88.38 126 ASP A O 1
ATOM 1052 N N . PHE A 1 127 ? 7.286 -7.362 -14.113 1.00 89.00 127 PHE A N 1
ATOM 1053 C CA . PHE A 1 127 ? 8.160 -6.686 -13.159 1.00 89.00 127 PHE A CA 1
ATOM 1054 C C . PHE A 1 127 ? 7.719 -6.922 -11.722 1.00 89.00 127 PHE A C 1
ATOM 1056 O O . PHE A 1 127 ? 6.535 -7.028 -11.423 1.00 89.00 127 PHE A O 1
ATOM 1063 N N . GLU A 1 128 ? 8.692 -6.948 -10.815 1.00 92.19 128 GLU A N 1
ATOM 1064 C CA . GLU A 1 128 ? 8.410 -7.086 -9.395 1.00 92.19 128 GLU A CA 1
ATOM 1065 C C . GLU A 1 128 ? 8.295 -5.712 -8.723 1.00 92.19 128 GLU A C 1
ATOM 1067 O O . GLU A 1 128 ? 9.272 -4.978 -8.580 1.00 92.19 128 GLU A O 1
ATOM 1072 N N . PHE A 1 129 ? 7.100 -5.341 -8.276 1.00 94.44 129 PHE A N 1
ATOM 1073 C CA . PHE A 1 129 ? 6.938 -4.100 -7.523 1.00 94.44 129 PHE A CA 1
ATOM 1074 C C . PHE A 1 129 ? 7.599 -4.183 -6.143 1.00 94.44 129 PHE A C 1
ATOM 1076 O O . PHE A 1 129 ? 7.607 -5.228 -5.488 1.00 94.44 129 PHE A O 1
ATOM 1083 N N . SER A 1 130 ? 8.143 -3.053 -5.684 1.00 96.12 130 SER A N 1
ATOM 1084 C CA . SER A 1 130 ? 8.652 -2.939 -4.316 1.00 96.12 130 SER A CA 1
ATOM 1085 C C . SER A 1 130 ? 7.524 -3.059 -3.285 1.00 96.12 130 SER A C 1
ATOM 1087 O O . SER A 1 130 ? 6.358 -2.820 -3.599 1.00 96.12 130 SER A O 1
ATOM 1089 N N . VAL A 1 131 ? 7.884 -3.357 -2.030 1.00 97.00 131 VAL A N 1
ATOM 1090 C CA . VAL A 1 131 ? 6.966 -3.345 -0.872 1.00 97.00 131 VAL A CA 1
ATOM 1091 C C . VAL A 1 131 ? 6.130 -2.057 -0.847 1.00 97.00 131 VAL A C 1
ATOM 1093 O O . VAL A 1 131 ? 4.906 -2.098 -0.809 1.00 97.00 131 VAL A O 1
ATOM 1096 N N . GLU A 1 132 ? 6.794 -0.904 -0.955 1.00 96.31 132 GLU A N 1
ATOM 1097 C CA . GLU A 1 132 ? 6.138 0.407 -0.971 1.00 96.31 132 GLU A CA 1
ATOM 1098 C C . GLU A 1 132 ? 5.213 0.588 -2.182 1.00 96.31 132 GLU A C 1
ATOM 1100 O O . GLU A 1 132 ? 4.140 1.167 -2.057 1.00 96.31 132 GLU A O 1
ATOM 1105 N N . SER A 1 133 ? 5.599 0.091 -3.359 1.00 96.81 133 SER A N 1
ATOM 1106 C CA . SER A 1 133 ? 4.768 0.222 -4.560 1.00 96.81 133 SER A CA 1
ATOM 1107 C C . SER A 1 133 ? 3.503 -0.621 -4.452 1.00 96.81 133 SER A C 1
ATOM 1109 O O . SER A 1 133 ? 2.433 -0.125 -4.791 1.00 96.81 133 SER A O 1
ATOM 1111 N N . TRP A 1 134 ? 3.589 -1.837 -3.902 1.00 98.25 134 TRP A N 1
ATOM 1112 C CA . TRP A 1 134 ? 2.406 -2.636 -3.580 1.00 98.25 134 TRP A CA 1
ATOM 1113 C C . TRP A 1 134 ? 1.502 -1.948 -2.554 1.00 98.25 134 TRP A C 1
ATOM 1115 O O . TRP A 1 134 ? 0.294 -1.878 -2.769 1.00 98.25 134 TRP A O 1
ATOM 1125 N N . ALA A 1 135 ? 2.060 -1.356 -1.495 1.00 97.94 135 ALA A N 1
ATOM 1126 C CA . ALA A 1 135 ? 1.267 -0.564 -0.555 1.00 97.94 135 ALA A CA 1
ATOM 1127 C C . ALA A 1 135 ? 0.605 0.655 -1.227 1.00 97.94 135 ALA A C 1
ATOM 1129 O O . ALA A 1 135 ? -0.575 0.905 -1.008 1.00 97.94 135 ALA A O 1
ATOM 1130 N N . ASN A 1 136 ? 1.306 1.369 -2.112 1.00 97.56 136 ASN A N 1
ATOM 1131 C CA . ASN A 1 136 ? 0.737 2.491 -2.867 1.00 97.56 136 ASN A CA 1
ATOM 1132 C C . ASN A 1 136 ? -0.377 2.044 -3.835 1.00 97.56 136 ASN A C 1
ATOM 1134 O O . ASN A 1 136 ? -1.388 2.733 -3.959 1.00 97.56 136 ASN A O 1
ATOM 1138 N N . ILE A 1 137 ? -0.234 0.881 -4.483 1.00 98.25 137 ILE A N 1
ATOM 1139 C CA . ILE A 1 137 ? -1.287 0.259 -5.306 1.00 98.25 137 ILE A CA 1
ATOM 1140 C C . ILE A 1 137 ? -2.506 -0.092 -4.446 1.00 98.25 137 ILE A C 1
ATOM 1142 O O . ILE A 1 137 ? -3.639 0.139 -4.877 1.00 98.25 137 ILE A O 1
ATOM 1146 N N . ALA A 1 138 ? -2.298 -0.615 -3.234 1.00 98.50 138 ALA A N 1
ATOM 1147 C CA . ALA A 1 138 ? -3.380 -0.887 -2.292 1.00 98.50 138 ALA A CA 1
ATOM 1148 C C . ALA A 1 138 ? -4.113 0.406 -1.897 1.00 98.50 138 ALA A C 1
ATOM 1150 O O . ALA A 1 138 ? -5.335 0.470 -1.999 1.00 98.50 138 ALA A O 1
ATOM 1151 N N . ILE A 1 139 ? -3.381 1.473 -1.553 1.00 98.06 139 ILE A N 1
ATOM 1152 C CA . ILE A 1 139 ? -3.980 2.774 -1.214 1.00 98.06 139 ILE A CA 1
ATOM 1153 C C . ILE A 1 139 ? -4.779 3.344 -2.399 1.00 98.06 139 ILE A C 1
ATOM 1155 O O . ILE A 1 139 ? -5.896 3.830 -2.232 1.00 98.06 139 ILE A O 1
ATOM 1159 N N . ALA A 1 140 ? -4.247 3.244 -3.616 1.00 96.88 140 ALA A N 1
ATOM 1160 C CA . ALA A 1 140 ? -4.963 3.684 -4.807 1.00 96.88 140 ALA A CA 1
ATOM 1161 C C . ALA A 1 140 ? -6.278 2.911 -5.008 1.00 96.88 140 ALA A C 1
ATOM 1163 O O . ALA A 1 140 ? -7.316 3.512 -5.273 1.00 96.88 140 ALA A O 1
ATOM 1164 N N . ASN A 1 141 ? -6.260 1.590 -4.828 1.00 98.25 141 ASN A N 1
ATOM 1165 C CA . ASN A 1 141 ? -7.455 0.760 -4.970 1.00 98.25 141 ASN A CA 1
ATOM 1166 C C . ASN A 1 141 ? -8.487 0.990 -3.865 1.00 98.25 141 ASN A C 1
ATOM 1168 O O . ASN A 1 141 ? -9.673 1.049 -4.169 1.00 98.25 141 ASN A O 1
ATOM 1172 N N . ILE A 1 142 ? -8.085 1.146 -2.598 1.00 97.94 142 ILE A N 1
ATOM 1173 C CA . ILE A 1 142 ? -9.060 1.423 -1.532 1.00 97.94 142 ILE A CA 1
ATOM 1174 C C . ILE A 1 142 ? -9.728 2.788 -1.741 1.00 97.94 142 ILE A C 1
ATOM 1176 O O . ILE A 1 142 ? -10.919 2.931 -1.463 1.00 97.94 142 ILE A O 1
ATOM 1180 N N . ASN A 1 143 ? -8.999 3.774 -2.286 1.00 96.19 143 ASN A N 1
ATOM 1181 C CA . ASN A 1 143 ? -9.561 5.071 -2.664 1.00 96.19 143 ASN A CA 1
ATOM 1182 C C . ASN A 1 143 ? -10.660 4.905 -3.724 1.00 96.19 143 ASN A C 1
ATOM 1184 O O . ASN A 1 143 ? -11.757 5.434 -3.541 1.00 96.19 143 ASN A O 1
ATOM 1188 N N . LEU A 1 144 ? -10.381 4.148 -4.791 1.00 95.12 144 LEU A N 1
ATOM 1189 C CA . LEU A 1 144 ? -11.344 3.856 -5.861 1.00 95.12 144 LEU A CA 1
ATOM 1190 C C . LEU A 1 144 ? -12.531 3.031 -5.342 1.00 95.12 144 LEU A C 1
ATOM 1192 O O . LEU A 1 144 ? -13.683 3.363 -5.605 1.00 95.12 144 LEU A O 1
ATOM 1196 N N . TYR A 1 145 ? -12.278 2.016 -4.511 1.00 97.12 145 TYR A N 1
ATOM 1197 C CA . TYR A 1 145 ? -13.332 1.202 -3.907 1.00 97.12 145 TYR A CA 1
ATOM 1198 C C . TYR A 1 145 ? -14.263 2.027 -3.012 1.00 97.12 145 TYR A C 1
ATOM 1200 O O . TYR A 1 145 ? -15.485 1.870 -3.054 1.00 97.12 145 TYR A O 1
ATOM 1208 N N . ARG A 1 146 ? -13.707 2.943 -2.212 1.00 95.38 146 ARG A N 1
ATOM 1209 C CA . ARG A 1 146 ? -14.500 3.846 -1.372 1.00 95.38 146 ARG A CA 1
ATOM 1210 C C . ARG A 1 146 ? -15.449 4.692 -2.221 1.00 95.38 146 ARG A C 1
ATOM 1212 O O . ARG A 1 146 ? -16.608 4.824 -1.832 1.00 95.38 146 ARG A O 1
ATOM 1219 N N . LEU A 1 147 ? -14.961 5.243 -3.333 1.00 92.75 147 LEU A N 1
ATOM 1220 C CA . LEU A 1 147 ? -15.722 6.118 -4.227 1.00 92.75 147 LEU A CA 1
ATOM 1221 C C . LEU A 1 147 ? -16.797 5.347 -5.003 1.00 92.75 147 LEU A C 1
ATOM 1223 O O . LEU A 1 147 ? -17.981 5.645 -4.860 1.00 92.75 147 LEU A O 1
ATOM 1227 N N . ASP A 1 148 ? -16.399 4.313 -5.739 1.00 92.44 148 ASP A N 1
ATOM 1228 C CA . ASP A 1 148 ? -17.264 3.690 -6.748 1.00 92.44 148 ASP A CA 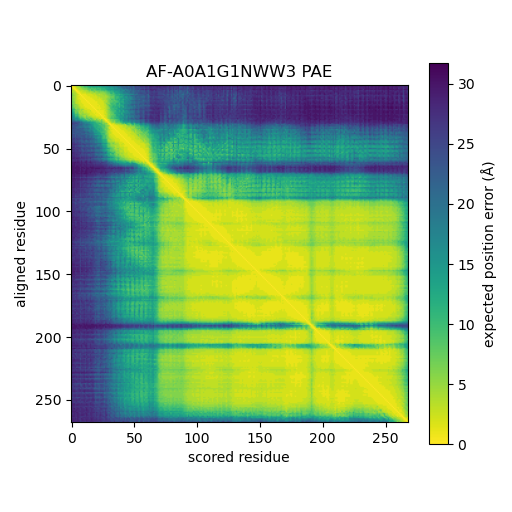1
ATOM 1229 C C . ASP A 1 148 ? -17.978 2.439 -6.225 1.00 92.44 148 ASP A C 1
ATOM 1231 O O . ASP A 1 148 ? -19.005 2.020 -6.753 1.00 92.44 148 ASP A O 1
ATOM 1235 N N . GLY A 1 149 ? -17.454 1.819 -5.163 1.00 91.75 149 GLY A N 1
ATOM 1236 C CA . GLY A 1 149 ? -18.013 0.596 -4.583 1.00 91.75 149 GLY A CA 1
ATOM 1237 C C . GLY A 1 149 ? -17.838 -0.664 -5.425 1.00 91.75 149 GLY A C 1
ATOM 1238 O O . GLY A 1 149 ? -18.409 -1.694 -5.071 1.00 91.75 149 GLY A O 1
ATOM 1239 N N . MET A 1 150 ? -17.066 -0.599 -6.511 1.00 93.06 150 MET A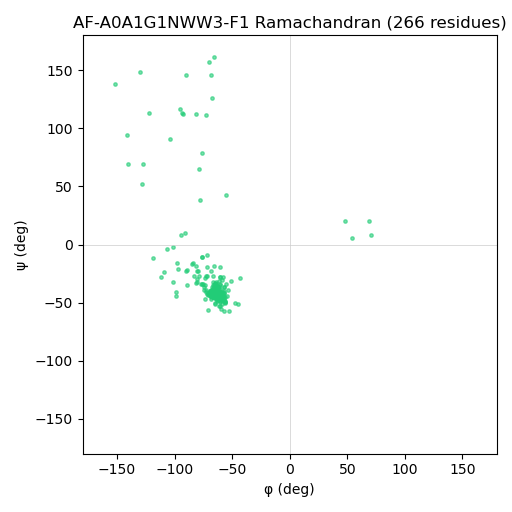 N 1
ATOM 1240 C CA . MET A 1 150 ? -16.803 -1.739 -7.389 1.00 93.06 150 MET A CA 1
ATOM 1241 C C . MET A 1 150 ? -15.958 -2.801 -6.680 1.00 93.06 150 MET A C 1
ATOM 1243 O O . MET A 1 150 ? -14.880 -2.510 -6.156 1.00 93.06 150 MET A O 1
ATOM 1247 N N . SER A 1 151 ? -16.441 -4.045 -6.672 1.00 94.62 151 SER A N 1
ATOM 1248 C CA . SER A 1 151 ? -15.781 -5.170 -5.997 1.00 94.62 151 SER A CA 1
ATOM 1249 C C . SER A 1 151 ? -14.379 -5.456 -6.533 1.00 94.62 151 SER A C 1
ATOM 1251 O O . SER A 1 151 ? -13.527 -5.924 -5.788 1.00 94.62 151 SER A O 1
ATOM 1253 N N . GLU A 1 152 ? -14.104 -5.137 -7.792 1.00 95.69 152 GLU A N 1
ATOM 1254 C CA . GLU A 1 152 ? -12.796 -5.325 -8.411 1.00 95.69 152 GLU A CA 1
ATOM 1255 C C . GLU A 1 152 ? -11.717 -4.519 -7.680 1.00 95.69 152 GLU A C 1
ATOM 1257 O O . GLU A 1 152 ? -10.667 -5.060 -7.341 1.00 95.69 152 GLU A O 1
ATOM 1262 N N . TYR A 1 153 ? -11.991 -3.252 -7.347 1.00 96.50 153 TYR A N 1
ATOM 1263 C CA . TYR A 1 153 ? -11.045 -2.418 -6.600 1.00 96.50 153 TYR A CA 1
ATOM 1264 C C . TYR A 1 153 ? -10.807 -2.942 -5.184 1.00 96.50 153 TYR A C 1
ATOM 1266 O O . TYR A 1 153 ? -9.689 -2.870 -4.675 1.00 96.50 153 TYR A O 1
ATOM 1274 N N . ARG A 1 154 ? -11.827 -3.528 -4.552 1.00 96.38 154 ARG A N 1
ATOM 1275 C CA . ARG A 1 154 ? -11.658 -4.218 -3.271 1.00 96.38 154 ARG A CA 1
ATOM 1276 C C . ARG A 1 154 ? -10.673 -5.379 -3.403 1.00 96.38 154 ARG A C 1
ATOM 1278 O O . ARG A 1 154 ? -9.708 -5.435 -2.643 1.00 96.38 154 ARG A O 1
ATOM 1285 N N . GLU A 1 155 ? -10.891 -6.270 -4.368 1.00 97.44 155 GLU A N 1
ATOM 1286 C CA . GLU A 1 155 ? -10.025 -7.436 -4.577 1.00 97.44 155 GLU A CA 1
ATOM 1287 C C . GLU A 1 155 ? -8.593 -7.024 -4.922 1.00 97.44 155 GLU A C 1
ATOM 1289 O O . GLU A 1 155 ? -7.647 -7.524 -4.315 1.00 97.44 155 GLU A O 1
ATOM 1294 N N . TYR A 1 156 ? -8.419 -6.037 -5.802 1.00 97.75 156 TYR A N 1
ATOM 1295 C CA . TYR A 1 156 ? -7.099 -5.514 -6.151 1.00 97.75 156 TYR A CA 1
ATOM 1296 C C . TYR A 1 156 ? -6.383 -4.870 -4.963 1.00 97.75 156 TYR A C 1
ATOM 1298 O O . TYR A 1 156 ? -5.163 -4.995 -4.833 1.00 97.75 156 TYR A O 1
ATOM 1306 N N . CYS A 1 157 ? -7.112 -4.198 -4.067 1.00 98.19 157 CYS A N 1
ATOM 1307 C CA . CYS A 1 157 ? -6.514 -3.701 -2.835 1.00 98.19 157 CYS A CA 1
ATOM 1308 C C . CYS A 1 157 ? -6.047 -4.850 -1.935 1.00 98.19 157 CYS A C 1
ATOM 1310 O O . CYS A 1 157 ? -4.931 -4.799 -1.417 1.00 98.19 157 CYS A O 1
ATOM 1312 N N . LEU A 1 158 ? -6.877 -5.878 -1.737 1.00 97.75 158 LEU A N 1
ATOM 1313 C CA . LEU A 1 158 ? -6.529 -7.027 -0.896 1.00 97.75 158 LEU A CA 1
ATOM 1314 C C . LEU A 1 158 ? -5.342 -7.812 -1.468 1.00 97.75 158 LEU A C 1
ATOM 1316 O O . LEU A 1 158 ? -4.448 -8.197 -0.716 1.00 97.75 158 LEU A O 1
ATOM 1320 N N . GLU A 1 159 ? -5.300 -8.009 -2.784 1.00 98.00 159 GLU A N 1
ATOM 1321 C CA . GLU A 1 159 ? -4.171 -8.610 -3.496 1.00 98.00 159 GLU A CA 1
ATOM 1322 C C . GLU A 1 159 ? -2.885 -7.807 -3.267 1.00 98.00 159 GLU A C 1
ATOM 1324 O O . GLU A 1 159 ? -1.884 -8.353 -2.802 1.00 98.00 159 GLU A O 1
ATOM 1329 N N . ALA A 1 160 ? -2.928 -6.492 -3.489 1.00 98.31 160 ALA A N 1
ATOM 1330 C CA . ALA A 1 160 ? -1.780 -5.620 -3.276 1.00 98.31 160 ALA A CA 1
ATOM 1331 C C . ALA A 1 160 ? -1.318 -5.603 -1.805 1.00 98.31 160 ALA A C 1
ATOM 1333 O O . ALA A 1 160 ? -0.115 -5.607 -1.532 1.00 98.31 160 ALA A O 1
ATOM 1334 N N . CYS A 1 161 ? -2.247 -5.665 -0.843 1.00 98.31 161 CYS A N 1
ATOM 1335 C CA . CYS A 1 161 ? -1.897 -5.804 0.571 1.00 98.31 161 CYS A CA 1
ATOM 1336 C C . CYS A 1 161 ? -1.157 -7.119 0.843 1.00 98.31 161 CYS A C 1
ATOM 1338 O O . CYS A 1 161 ? -0.120 -7.111 1.509 1.00 98.31 161 CYS A O 1
ATOM 1340 N N . LYS A 1 162 ? -1.655 -8.241 0.304 1.00 97.50 162 LYS A N 1
ATOM 1341 C CA . LYS A 1 162 ? -1.020 -9.560 0.443 1.00 97.50 162 LYS A CA 1
ATOM 1342 C C . LYS A 1 162 ? 0.381 -9.569 -0.160 1.00 97.50 162 LYS A C 1
ATOM 1344 O O . LYS A 1 162 ? 1.316 -10.016 0.499 1.00 97.50 162 LYS A O 1
ATOM 1349 N N . GLU A 1 163 ? 0.552 -9.027 -1.363 1.00 97.81 163 GLU A N 1
ATOM 1350 C CA . GLU A 1 163 ? 1.855 -8.955 -2.031 1.00 97.81 163 GLU A CA 1
ATOM 1351 C C . GLU A 1 163 ? 2.852 -8.051 -1.287 1.00 97.81 163 GLU A C 1
ATOM 1353 O O . GLU A 1 163 ? 4.049 -8.356 -1.237 1.00 97.81 163 GLU A O 1
ATOM 1358 N N . SER A 1 164 ? 2.372 -6.979 -0.652 1.00 97.56 164 SER A N 1
ATOM 1359 C CA . SER A 1 164 ? 3.193 -6.128 0.212 1.00 97.56 164 SER A CA 1
ATOM 1360 C C . SER A 1 164 ? 3.623 -6.853 1.494 1.00 97.56 164 SER A C 1
ATOM 1362 O O . SER A 1 164 ? 4.801 -6.809 1.850 1.00 97.56 164 SER A O 1
ATOM 1364 N N . ILE A 1 165 ? 2.694 -7.535 2.174 1.00 96.12 165 ILE A N 1
ATOM 1365 C CA . ILE A 1 165 ? 2.958 -8.293 3.411 1.00 96.12 165 ILE A CA 1
ATOM 1366 C C . ILE A 1 165 ? 3.901 -9.465 3.139 1.00 96.12 165 ILE A C 1
ATOM 1368 O O . ILE A 1 165 ? 4.830 -9.704 3.902 1.00 96.12 165 ILE A O 1
ATOM 1372 N N . LYS A 1 166 ? 3.704 -10.183 2.031 1.00 96.31 166 LYS A N 1
ATOM 1373 C CA . LYS A 1 166 ? 4.558 -11.305 1.623 1.00 96.31 166 LYS A CA 1
ATOM 1374 C C . LYS A 1 166 ? 6.024 -10.891 1.482 1.00 96.31 166 LYS A C 1
ATOM 1376 O O . LYS A 1 166 ? 6.911 -11.668 1.817 1.00 96.31 166 LYS A O 1
ATOM 1381 N N . ARG A 1 167 ? 6.278 -9.674 0.993 1.00 95.56 167 ARG A N 1
ATOM 1382 C CA . ARG A 1 167 ? 7.635 -9.133 0.821 1.00 95.56 167 ARG A CA 1
ATOM 1383 C C . ARG A 1 167 ? 8.224 -8.575 2.108 1.00 95.56 167 ARG A C 1
ATOM 1385 O O . ARG A 1 167 ? 9.430 -8.666 2.307 1.00 95.56 167 ARG A O 1
ATOM 1392 N N . GLN A 1 168 ? 7.389 -8.004 2.970 1.00 94.56 168 GLN A N 1
ATOM 1393 C CA . GLN A 1 168 ? 7.805 -7.505 4.272 1.00 94.56 168 GLN A CA 1
ATOM 1394 C C . GLN A 1 168 ? 6.721 -7.806 5.310 1.00 94.56 168 GLN A C 1
ATOM 1396 O O . GLN A 1 168 ? 5.773 -7.040 5.492 1.00 94.56 168 GLN A O 1
ATOM 1401 N N . GLY A 1 169 ? 6.877 -8.937 6.008 1.00 90.38 169 GLY A N 1
ATOM 1402 C CA . GLY A 1 169 ? 5.860 -9.468 6.925 1.00 90.38 169 GLY A CA 1
ATOM 1403 C C . GLY A 1 169 ? 5.507 -8.530 8.078 1.00 90.38 169 GLY A C 1
ATOM 1404 O O . GLY A 1 169 ? 4.367 -8.546 8.557 1.00 90.38 169 GLY A O 1
ATOM 1405 N N . ASN A 1 170 ? 6.463 -7.685 8.478 1.00 90.31 170 ASN A N 1
ATOM 1406 C CA . ASN A 1 170 ? 6.299 -6.708 9.544 1.00 90.31 170 ASN A CA 1
ATOM 1407 C C . ASN A 1 170 ? 5.812 -5.324 9.076 1.00 90.31 170 ASN A C 1
ATOM 1409 O O . ASN A 1 170 ? 5.794 -4.385 9.867 1.00 90.31 170 ASN A O 1
ATOM 1413 N N . TYR A 1 171 ? 5.399 -5.175 7.815 1.00 92.31 171 TYR A N 1
ATOM 1414 C CA . TYR A 1 171 ? 4.904 -3.897 7.317 1.00 92.31 171 TYR A CA 1
ATOM 1415 C C . TYR A 1 171 ? 3.432 -3.679 7.697 1.00 92.31 171 TYR A C 1
ATOM 1417 O O . TYR A 1 171 ? 2.542 -4.389 7.223 1.00 92.31 171 TYR A O 1
ATOM 1425 N N . GLY A 1 172 ? 3.166 -2.702 8.572 1.00 95.12 172 GLY A N 1
ATOM 1426 C CA . GLY A 1 172 ? 1.833 -2.493 9.155 1.00 95.12 172 GLY A CA 1
ATOM 1427 C C . GLY A 1 172 ? 0.815 -1.782 8.254 1.00 95.12 172 GLY A C 1
ATOM 1428 O O . GLY A 1 172 ? -0.384 -2.028 8.374 1.00 95.12 172 GLY A O 1
ATOM 1429 N N . THR A 1 173 ? 1.252 -0.941 7.309 1.00 96.56 173 THR A N 1
ATOM 1430 C CA . THR A 1 173 ? 0.336 -0.168 6.445 1.00 96.56 173 THR A CA 1
ATOM 1431 C C . THR A 1 173 ? -0.662 -1.046 5.670 1.00 96.56 173 THR A C 1
ATOM 1433 O O . THR A 1 173 ? -1.861 -0.790 5.779 1.00 96.56 173 THR A O 1
ATOM 1436 N N . PRO A 1 174 ? -0.248 -2.117 4.963 1.00 98.00 174 PRO A N 1
ATOM 1437 C CA . PRO A 1 174 ? -1.188 -3.041 4.320 1.00 98.00 174 PRO A CA 1
ATOM 1438 C C . PRO A 1 174 ? -2.232 -3.650 5.264 1.00 98.00 174 PRO A C 1
ATOM 1440 O O . PRO A 1 174 ? -3.373 -3.870 4.869 1.00 98.00 174 PRO A O 1
ATOM 1443 N N . ARG A 1 175 ? -1.870 -3.908 6.526 1.00 97.38 175 ARG A N 1
ATOM 1444 C CA . ARG A 1 175 ? -2.787 -4.486 7.520 1.00 97.38 175 ARG A CA 1
ATOM 1445 C C . ARG A 1 175 ? -3.851 -3.483 7.937 1.00 97.38 175 ARG A C 1
ATOM 1447 O O . ARG A 1 175 ? -5.025 -3.831 8.000 1.00 97.38 175 ARG A O 1
ATOM 1454 N N . ALA A 1 176 ? -3.457 -2.224 8.129 1.00 98.31 176 ALA A N 1
ATOM 1455 C CA . ALA A 1 176 ? -4.399 -1.141 8.384 1.00 98.31 176 ALA A CA 1
ATOM 1456 C C . ALA A 1 176 ? -5.399 -0.988 7.226 1.00 98.31 176 ALA A C 1
ATOM 1458 O O . ALA A 1 176 ? -6.594 -0.849 7.468 1.00 98.31 176 ALA A O 1
ATOM 1459 N N . LEU A 1 177 ? -4.936 -1.083 5.975 1.00 98.31 177 LEU A N 1
ATOM 1460 C CA . LEU A 1 177 ? -5.805 -1.013 4.795 1.00 98.31 177 LEU A CA 1
ATOM 1461 C C . LEU A 1 177 ? -6.825 -2.157 4.746 1.00 98.31 177 LEU A C 1
ATOM 1463 O O . LEU A 1 177 ? -7.992 -1.905 4.453 1.00 98.31 177 LEU A O 1
ATOM 1467 N N . ILE A 1 178 ? -6.427 -3.386 5.089 1.00 97.69 178 ILE A N 1
ATOM 1468 C CA . ILE A 1 178 ? -7.355 -4.525 5.193 1.00 97.69 178 ILE A CA 1
ATOM 1469 C C . ILE A 1 178 ? -8.447 -4.241 6.236 1.00 97.69 178 ILE A C 1
ATOM 1471 O O . ILE A 1 178 ? -9.631 -4.418 5.950 1.00 97.69 178 ILE A O 1
ATOM 1475 N N . LEU A 1 179 ? -8.078 -3.729 7.416 1.00 97.69 179 LEU A N 1
ATOM 1476 C CA . LEU A 1 179 ? -9.051 -3.350 8.450 1.00 97.69 179 LEU A CA 1
ATOM 1477 C C . LEU A 1 179 ? -10.022 -2.270 7.953 1.00 97.69 179 LEU A C 1
ATOM 1479 O O . LEU A 1 179 ? -11.228 -2.380 8.175 1.00 97.69 179 LEU A O 1
ATOM 1483 N N . ILE A 1 180 ? -9.525 -1.264 7.229 1.00 97.56 180 ILE A N 1
ATOM 1484 C CA . ILE A 1 180 ? -10.367 -0.215 6.636 1.00 97.56 180 ILE A CA 1
ATOM 1485 C C . ILE A 1 180 ? -11.322 -0.808 5.590 1.00 97.56 180 ILE A C 1
ATOM 1487 O O . ILE A 1 180 ? -12.498 -0.449 5.589 1.00 97.56 180 ILE A O 1
ATOM 1491 N N . ILE A 1 181 ? -10.871 -1.746 4.747 1.00 96.56 181 ILE A N 1
ATOM 1492 C CA . ILE A 1 181 ? -11.744 -2.445 3.787 1.00 96.56 181 ILE A CA 1
ATOM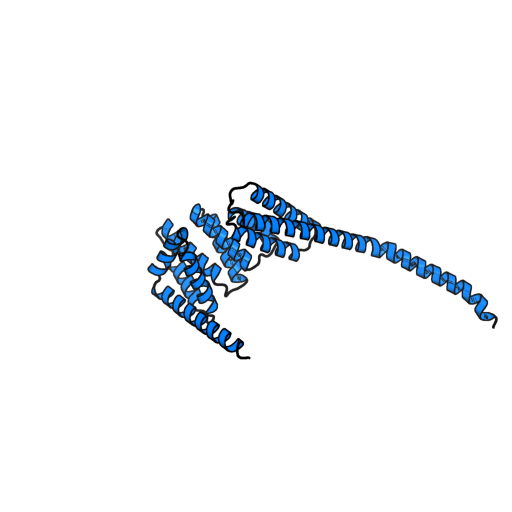 1493 C C . ILE A 1 181 ? -12.893 -3.144 4.497 1.00 96.56 181 ILE A C 1
ATOM 1495 O O . ILE A 1 181 ? -14.040 -2.986 4.082 1.00 96.56 181 ILE A O 1
ATOM 1499 N N . HIS A 1 182 ? -12.619 -3.861 5.588 1.00 95.19 182 HIS A N 1
ATOM 1500 C CA . HIS A 1 182 ? -13.678 -4.515 6.353 1.00 95.19 182 HIS A CA 1
ATOM 1501 C C . HIS A 1 182 ? -14.701 -3.512 6.900 1.00 95.19 182 HIS A C 1
ATOM 1503 O O . HIS A 1 182 ? -15.892 -3.817 6.959 1.00 95.19 182 HIS A O 1
ATOM 1509 N N . MET A 1 183 ? -14.270 -2.301 7.262 1.00 95.31 183 MET A N 1
ATOM 1510 C CA . MET A 1 183 ? -15.177 -1.247 7.726 1.00 95.31 183 MET A CA 1
ATOM 1511 C C . MET A 1 183 ? -15.969 -0.598 6.585 1.00 95.31 183 MET A C 1
ATOM 1513 O O . MET A 1 183 ? -17.140 -0.266 6.783 1.00 95.31 183 MET A O 1
ATOM 1517 N N . ILE A 1 184 ? -15.386 -0.469 5.387 1.00 94.88 184 ILE A N 1
ATOM 1518 C CA . ILE A 1 184 ? -16.122 -0.067 4.175 1.00 94.88 184 ILE A CA 1
ATOM 1519 C C . ILE A 1 184 ? -17.194 -1.110 3.843 1.00 94.88 184 ILE A C 1
ATOM 1521 O O . ILE A 1 184 ? -18.355 -0.759 3.619 1.00 94.88 184 ILE A O 1
ATOM 1525 N N . ASP A 1 185 ? -16.826 -2.393 3.850 1.00 93.00 185 ASP A N 1
ATOM 1526 C CA . ASP A 1 185 ? -17.742 -3.507 3.597 1.00 93.00 185 ASP A CA 1
ATOM 1527 C C . ASP A 1 185 ? -18.886 -3.527 4.616 1.00 93.00 185 ASP A C 1
ATOM 1529 O O . ASP A 1 185 ? -20.051 -3.664 4.232 1.00 93.00 185 ASP A O 1
ATOM 1533 N N . TYR A 1 186 ? -18.569 -3.334 5.902 1.00 90.75 186 TYR A N 1
ATOM 1534 C CA . TYR A 1 186 ? -19.570 -3.241 6.960 1.00 90.75 186 TY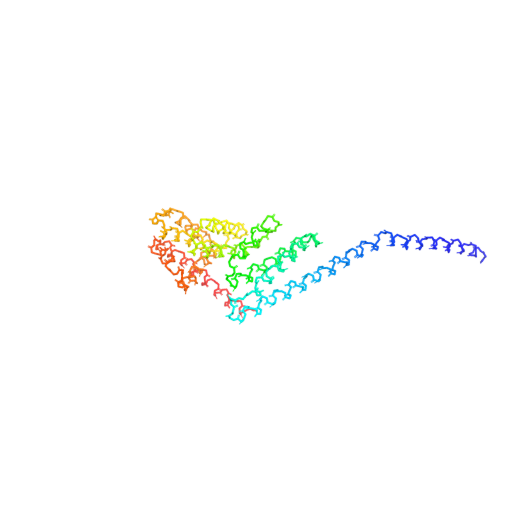R A CA 1
ATOM 1535 C C . TYR A 1 186 ? -20.553 -2.102 6.715 1.00 90.75 186 TYR A C 1
ATOM 1537 O O . TYR A 1 186 ? -21.766 -2.304 6.809 1.00 90.75 186 TYR A O 1
ATOM 1545 N N . GLU A 1 187 ? -20.055 -0.907 6.385 1.00 90.38 187 GLU A N 1
ATOM 1546 C CA . GLU A 1 187 ? -20.929 0.239 6.163 1.00 90.38 187 GLU A CA 1
ATOM 1547 C C . GLU A 1 187 ? -21.906 -0.025 5.013 1.00 90.38 187 GLU A C 1
ATOM 1549 O O . GLU A 1 187 ? -23.091 0.298 5.152 1.00 90.38 187 GLU A O 1
ATOM 1554 N N . ARG A 1 188 ? -21.420 -0.645 3.928 1.00 89.19 188 ARG A N 1
ATOM 1555 C CA . ARG A 1 188 ? -22.188 -0.928 2.708 1.00 89.19 188 ARG A CA 1
ATOM 1556 C C . ARG A 1 188 ? -23.192 -2.069 2.873 1.00 89.19 188 ARG A C 1
ATOM 1558 O O . ARG A 1 188 ? -24.331 -1.930 2.444 1.00 89.19 188 ARG A O 1
ATOM 1565 N N . LYS A 1 189 ? -22.782 -3.198 3.456 1.00 85.94 189 LYS A N 1
ATOM 1566 C CA . LYS A 1 189 ? -23.591 -4.433 3.491 1.00 85.94 189 LYS A CA 1
ATOM 1567 C C . LYS A 1 189 ? -24.353 -4.630 4.799 1.00 85.94 189 LYS A C 1
ATOM 1569 O O . LYS A 1 189 ? -25.239 -5.475 4.852 1.00 85.94 189 LYS A O 1
ATOM 1574 N N . LYS A 1 190 ? -23.994 -3.903 5.865 1.00 71.81 190 LYS A N 1
ATOM 1575 C CA . LYS A 1 190 ? -24.528 -4.048 7.239 1.00 71.81 190 LYS A CA 1
ATOM 1576 C C . LYS A 1 190 ? -24.435 -5.465 7.836 1.00 71.81 190 LYS A C 1
ATOM 1578 O O . LYS A 1 190 ? -24.893 -5.689 8.950 1.00 71.81 190 LYS A O 1
ATOM 1583 N N . GLN A 1 191 ? -23.796 -6.400 7.140 1.00 63.38 191 GLN A N 1
ATOM 1584 C CA . GLN A 1 191 ? -23.467 -7.746 7.587 1.00 63.38 191 GLN A CA 1
ATOM 1585 C C . GLN A 1 191 ? -21.951 -7.889 7.470 1.00 63.38 191 GLN A C 1
ATOM 1587 O O . GLN A 1 191 ? -21.397 -7.807 6.374 1.00 63.38 191 GLN A O 1
ATOM 1592 N N . ILE A 1 192 ? -21.273 -8.010 8.610 1.00 61.91 192 ILE A N 1
ATOM 1593 C CA . ILE A 1 192 ? -19.825 -8.238 8.645 1.00 61.91 192 ILE A CA 1
ATOM 1594 C C . ILE A 1 192 ? -19.594 -9.744 8.647 1.00 61.91 192 ILE A C 1
ATOM 1596 O O . ILE A 1 192 ? -20.292 -10.467 9.355 1.00 61.91 192 ILE A O 1
ATOM 1600 N N . ASN A 1 193 ? -18.521 -10.182 8.000 1.00 65.25 193 ASN A N 1
ATOM 1601 C CA . ASN A 1 193 ? -17.740 -11.270 8.567 1.00 65.25 193 ASN A CA 1
ATOM 1602 C C . ASN A 1 193 ? -16.888 -10.698 9.720 1.00 65.25 193 ASN A C 1
ATOM 1604 O O . ASN A 1 193 ? -15.741 -10.305 9.500 1.00 65.25 193 ASN A O 1
ATOM 1608 N N . LYS A 1 194 ? -17.493 -10.484 10.908 1.00 73.75 194 LYS A N 1
ATOM 1609 C CA . LYS A 1 194 ? -16.806 -9.885 12.085 1.00 73.75 194 LYS A CA 1
ATOM 1610 C C . LYS A 1 194 ? -15.497 -10.607 12.385 1.00 73.75 194 LYS A C 1
ATOM 1612 O O . LYS A 1 194 ? -14.520 -9.985 12.795 1.00 73.75 194 LYS A O 1
ATOM 1617 N N . ASP A 1 195 ? -15.492 -11.894 12.087 1.00 83.62 195 ASP A N 1
ATOM 1618 C CA . ASP A 1 195 ? -14.395 -12.800 12.344 1.00 83.62 195 ASP A CA 1
ATOM 1619 C C . ASP A 1 195 ? -13.151 -12.419 11.533 1.00 83.62 195 ASP A C 1
ATOM 1621 O O . ASP A 1 195 ? -12.060 -12.425 12.087 1.00 83.62 195 ASP A O 1
ATOM 1625 N N . ASP A 1 196 ? -13.277 -11.969 10.278 1.00 89.19 196 ASP A N 1
ATOM 1626 C CA . ASP A 1 196 ? -12.107 -11.610 9.455 1.00 89.19 196 ASP A CA 1
ATOM 1627 C C . ASP A 1 196 ? -11.370 -10.375 9.995 1.00 89.19 196 ASP A C 1
ATOM 1629 O O . ASP A 1 196 ? -10.142 -10.372 10.118 1.00 89.19 196 ASP A O 1
ATOM 1633 N N . ALA A 1 197 ? -12.118 -9.327 10.355 1.00 91.94 197 ALA A N 1
ATOM 1634 C CA . ALA A 1 197 ? -11.537 -8.112 10.921 1.00 91.94 197 ALA A CA 1
ATOM 1635 C C . ALA A 1 197 ? -10.909 -8.397 12.291 1.00 91.94 197 ALA A C 1
ATOM 1637 O O . ALA A 1 197 ? -9.771 -8.000 12.539 1.00 91.94 197 ALA A O 1
ATOM 1638 N N . GLN A 1 198 ? -11.616 -9.135 13.150 1.00 93.31 198 GLN A N 1
ATOM 1639 C CA . GLN A 1 198 ? -11.107 -9.572 14.447 1.00 93.31 198 GLN A CA 1
ATOM 1640 C C . GLN A 1 198 ? -9.824 -10.403 14.304 1.00 93.31 198 GLN A C 1
ATOM 1642 O O . GLN A 1 198 ? -8.852 -10.161 15.020 1.00 93.31 198 GLN A O 1
ATOM 1647 N N . ASN A 1 199 ? -9.793 -11.356 13.369 1.00 93.56 199 ASN A N 1
ATOM 1648 C CA . ASN A 1 199 ? -8.632 -12.202 13.108 1.00 93.56 199 ASN A CA 1
ATOM 1649 C C . ASN A 1 199 ? -7.425 -11.367 12.675 1.00 93.56 199 ASN A C 1
ATOM 1651 O O . ASN A 1 199 ? -6.350 -11.517 13.249 1.00 93.56 199 ASN A O 1
ATOM 1655 N N . MET A 1 200 ? -7.610 -10.413 11.757 1.00 94.12 200 MET A N 1
ATOM 1656 C CA . MET A 1 200 ? -6.540 -9.496 11.351 1.00 94.12 200 MET A CA 1
ATOM 1657 C C . MET A 1 200 ? -6.036 -8.635 12.521 1.00 94.12 200 MET A C 1
ATOM 1659 O O . MET A 1 200 ? -4.829 -8.442 12.669 1.00 94.12 200 MET A O 1
ATOM 1663 N N . ILE A 1 201 ? -6.923 -8.133 13.390 1.00 95.69 201 ILE A N 1
ATOM 1664 C CA . ILE A 1 201 ? -6.493 -7.377 14.578 1.00 95.69 201 ILE A CA 1
ATOM 1665 C C . ILE A 1 201 ? -5.692 -8.277 15.529 1.00 95.69 201 ILE A C 1
ATOM 1667 O O . ILE A 1 201 ? -4.656 -7.861 16.056 1.00 95.69 201 ILE A O 1
ATOM 1671 N N . ASN A 1 202 ? -6.147 -9.512 15.739 1.00 95.00 202 ASN A N 1
ATOM 1672 C CA . ASN A 1 202 ? -5.443 -10.488 16.561 1.00 95.00 202 ASN A CA 1
ATOM 1673 C C . ASN A 1 202 ? -4.052 -10.792 15.991 1.00 95.00 202 ASN A C 1
ATOM 1675 O O . ASN A 1 202 ? -3.092 -10.752 16.753 1.00 95.00 202 ASN A O 1
ATOM 1679 N N . GLU A 1 203 ? -3.920 -10.990 14.676 1.00 93.50 203 GLU A N 1
ATOM 1680 C CA . GLU A 1 203 ? -2.628 -11.176 13.995 1.00 93.50 203 GLU A CA 1
ATOM 1681 C C . GLU A 1 203 ? -1.678 -9.987 14.205 1.00 93.50 203 GLU A C 1
ATOM 1683 O O . GLU A 1 203 ? -0.493 -10.166 14.490 1.00 93.50 203 GLU A O 1
ATOM 1688 N N . VAL A 1 204 ? -2.187 -8.753 14.107 1.00 94.81 204 VAL A N 1
ATOM 1689 C CA . VAL A 1 204 ? -1.397 -7.535 14.367 1.00 94.81 204 VAL A CA 1
ATOM 1690 C C . VAL A 1 204 ? -0.942 -7.460 15.831 1.00 94.81 204 VAL A C 1
ATOM 1692 O O . VAL A 1 204 ? 0.128 -6.917 16.123 1.00 94.81 204 VAL A O 1
ATOM 1695 N N . ASN A 1 205 ? -1.742 -7.988 16.757 1.00 95.94 205 ASN A N 1
ATOM 1696 C CA . ASN A 1 205 ? -1.484 -7.942 18.195 1.00 95.94 205 ASN A CA 1
ATOM 1697 C C . ASN A 1 205 ? -0.657 -9.127 18.725 1.00 95.94 205 ASN A C 1
ATOM 1699 O O . ASN A 1 205 ? -0.055 -8.996 19.797 1.00 95.94 205 ASN A O 1
ATOM 1703 N N . SER A 1 206 ? -0.625 -10.260 18.014 1.00 89.31 206 SER A N 1
ATOM 1704 C CA . SER A 1 206 ? -0.059 -11.529 18.491 1.00 89.31 206 SER A CA 1
ATOM 1705 C C . SER A 1 206 ? 1.449 -11.676 18.290 1.00 89.31 206 SER A C 1
ATOM 1707 O O . SER A 1 206 ? 2.048 -12.551 18.903 1.00 89.31 206 SER A O 1
ATOM 1709 N N . GLY A 1 207 ? 2.075 -10.861 17.437 1.00 79.81 207 GLY A N 1
ATOM 1710 C CA . GLY A 1 207 ? 3.518 -10.948 17.190 1.00 79.81 207 GLY A CA 1
ATOM 1711 C C . GLY A 1 207 ? 4.369 -10.487 18.379 1.00 79.81 207 GLY A C 1
ATOM 1712 O O . GLY A 1 207 ? 3.939 -9.662 19.185 1.00 79.81 207 GLY A O 1
ATOM 1713 N N . ASP A 1 208 ? 5.617 -10.944 18.462 1.00 77.19 208 ASP A N 1
ATOM 1714 C CA . ASP A 1 208 ? 6.600 -10.373 19.399 1.00 77.19 208 ASP A CA 1
ATOM 1715 C C . ASP A 1 208 ? 7.083 -8.992 18.935 1.00 77.19 208 ASP A C 1
ATOM 1717 O O . ASP A 1 208 ? 7.382 -8.113 19.745 1.00 77.19 208 ASP A O 1
ATOM 1721 N N . ASP A 1 209 ? 7.083 -8.773 17.617 1.00 80.94 209 ASP A N 1
ATOM 1722 C CA . ASP A 1 209 ? 7.459 -7.506 17.005 1.00 80.94 209 ASP A CA 1
ATOM 1723 C C . ASP A 1 209 ? 6.371 -6.444 17.238 1.00 80.94 209 ASP A C 1
ATOM 1725 O O . ASP A 1 209 ? 5.250 -6.517 16.723 1.00 80.94 209 ASP A O 1
ATOM 1729 N N . THR A 1 210 ? 6.688 -5.433 18.047 1.00 89.81 210 THR A N 1
ATOM 1730 C CA . THR A 1 210 ? 5.796 -4.292 18.284 1.00 89.81 210 THR A CA 1
ATOM 1731 C C . THR A 1 210 ? 5.786 -3.300 17.119 1.00 89.81 210 THR A C 1
ATOM 1733 O O . THR A 1 210 ? 4.883 -2.465 17.072 1.00 89.81 210 THR A O 1
ATOM 1736 N N . MET A 1 211 ? 6.702 -3.422 16.147 1.00 92.00 211 MET A N 1
ATOM 1737 C CA . MET A 1 211 ? 6.753 -2.577 14.948 1.00 92.00 211 MET A CA 1
ATOM 1738 C C . MET A 1 211 ? 5.491 -2.717 14.093 1.00 92.00 211 MET A C 1
ATOM 1740 O O . MET A 1 211 ? 4.961 -1.714 13.626 1.00 92.00 211 MET A O 1
ATOM 1744 N N . VAL A 1 212 ? 4.952 -3.932 13.942 1.00 94.56 212 VAL A N 1
ATOM 1745 C CA . VAL A 1 212 ? 3.738 -4.164 13.137 1.00 94.56 212 VAL A CA 1
ATOM 1746 C C . VAL A 1 212 ? 2.542 -3.431 13.728 1.00 94.56 212 VAL A C 1
ATOM 1748 O O . VAL A 1 212 ? 1.824 -2.730 13.013 1.00 94.56 212 VAL A O 1
ATOM 1751 N N . SER A 1 213 ? 2.333 -3.575 15.039 1.00 96.00 213 SER A N 1
ATOM 1752 C CA . SER A 1 213 ? 1.256 -2.885 15.752 1.00 96.00 213 SER A CA 1
ATOM 1753 C C . SER A 1 213 ? 1.470 -1.374 15.723 1.00 96.00 213 SER A C 1
ATOM 1755 O O . SER A 1 213 ? 0.511 -0.635 15.524 1.00 96.00 213 SER A O 1
ATOM 1757 N N . TYR A 1 214 ? 2.722 -0.922 15.861 1.00 95.81 214 TYR A N 1
ATOM 1758 C CA . TYR A 1 214 ? 3.082 0.487 15.755 1.00 95.81 214 TYR A CA 1
ATOM 1759 C C . TYR A 1 214 ? 2.710 1.070 14.384 1.00 95.81 214 TYR A C 1
ATOM 1761 O O . TYR A 1 214 ? 1.941 2.027 14.326 1.00 95.81 214 TYR A O 1
ATOM 1769 N N . ASP A 1 215 ? 3.183 0.474 13.289 1.00 95.19 215 ASP A N 1
ATOM 1770 C CA . ASP A 1 215 ? 2.931 0.960 11.928 1.00 95.19 215 ASP A CA 1
ATOM 1771 C C . ASP A 1 215 ? 1.440 0.911 11.576 1.00 95.19 215 ASP A C 1
ATOM 1773 O O . ASP A 1 215 ? 0.898 1.869 11.020 1.00 95.19 215 ASP A O 1
ATOM 1777 N N . THR A 1 216 ? 0.763 -0.187 11.934 1.00 97.75 216 THR A N 1
ATOM 1778 C CA . THR A 1 216 ? -0.674 -0.374 11.683 1.00 97.75 216 THR A CA 1
ATOM 1779 C C . THR A 1 216 ? -1.482 0.702 12.405 1.00 97.75 216 THR A C 1
ATOM 1781 O O . THR A 1 216 ? -2.256 1.426 11.779 1.00 97.75 216 THR A O 1
ATOM 1784 N N . TYR A 1 217 ? -1.268 0.855 13.714 1.00 98.06 217 TYR A N 1
ATOM 1785 C CA . TYR A 1 217 ? -2.004 1.812 14.535 1.00 98.06 217 TYR A CA 1
ATOM 1786 C C . TYR A 1 217 ? -1.706 3.260 14.131 1.00 98.06 217 TYR A C 1
ATOM 1788 O O . TYR A 1 217 ? -2.624 4.067 13.987 1.00 98.06 217 TYR A O 1
ATOM 1796 N N . ASN A 1 218 ? -0.436 3.585 13.868 1.00 97.56 218 ASN A N 1
ATOM 1797 C CA . ASN A 1 218 ? -0.032 4.907 13.396 1.00 97.56 218 ASN A CA 1
ATOM 1798 C C . ASN A 1 218 ? -0.718 5.267 12.070 1.00 97.56 218 ASN A C 1
ATOM 1800 O O . ASN A 1 218 ? -1.232 6.377 11.923 1.00 97.56 218 ASN A O 1
ATOM 1804 N N . TYR A 1 219 ? -0.784 4.328 11.120 1.00 97.94 219 TYR A N 1
ATOM 1805 C CA . TYR A 1 219 ? -1.464 4.564 9.848 1.00 97.94 219 TYR A CA 1
ATOM 1806 C C . TYR A 1 219 ? -2.966 4.815 10.037 1.00 97.94 219 TYR A C 1
ATOM 1808 O O . TYR A 1 219 ? -3.503 5.745 9.433 1.00 97.94 219 TYR A O 1
ATOM 1816 N N . LEU A 1 220 ? -3.640 4.059 10.914 1.00 98.31 220 LEU A N 1
ATOM 1817 C CA . LEU A 1 220 ? -5.051 4.294 11.252 1.00 98.31 220 LEU A CA 1
ATOM 1818 C C . LEU A 1 220 ? -5.261 5.691 11.857 1.00 98.31 220 LEU A C 1
ATOM 1820 O O . LEU A 1 220 ? -6.185 6.393 11.455 1.00 98.31 220 LEU A O 1
ATOM 1824 N N . LEU A 1 221 ? -4.385 6.134 12.767 1.00 97.94 221 LEU A N 1
ATOM 1825 C CA . LEU A 1 221 ? -4.469 7.469 13.373 1.00 97.94 221 LEU A CA 1
ATOM 1826 C C . LEU A 1 221 ? -4.226 8.604 12.374 1.00 97.94 221 LEU A C 1
ATOM 1828 O O . LEU A 1 221 ? -4.901 9.629 12.441 1.00 97.94 221 LEU A O 1
ATOM 1832 N N . ILE A 1 222 ? -3.261 8.449 11.462 1.00 97.19 222 ILE A N 1
ATOM 1833 C CA . ILE A 1 222 ? -3.014 9.428 10.394 1.00 97.19 222 ILE A CA 1
ATOM 1834 C C . ILE A 1 222 ? -4.228 9.492 9.467 1.00 97.19 222 ILE A C 1
ATOM 1836 O O . ILE A 1 222 ? -4.715 10.580 9.171 1.00 97.19 222 ILE A O 1
ATOM 1840 N N . THR A 1 223 ? -4.747 8.331 9.066 1.00 96.44 223 THR A N 1
ATOM 1841 C CA . THR A 1 223 ? -5.891 8.216 8.154 1.00 96.44 223 THR A CA 1
ATOM 1842 C C . THR A 1 223 ? -7.171 8.770 8.775 1.00 96.44 223 THR A C 1
ATOM 1844 O O . THR A 1 223 ? -7.925 9.455 8.095 1.00 96.44 223 THR A O 1
ATOM 1847 N N . LYS A 1 224 ? -7.385 8.577 10.083 1.00 97.31 224 LYS A N 1
ATOM 1848 C CA . LYS A 1 224 ? -8.530 9.134 10.821 1.00 97.31 224 LYS A CA 1
ATOM 1849 C C . LYS A 1 224 ? -8.624 10.661 10.742 1.00 97.31 224 LYS A C 1
ATOM 1851 O O . LYS A 1 224 ? -9.720 11.198 10.810 1.00 97.31 224 LYS A O 1
ATOM 1856 N N . LY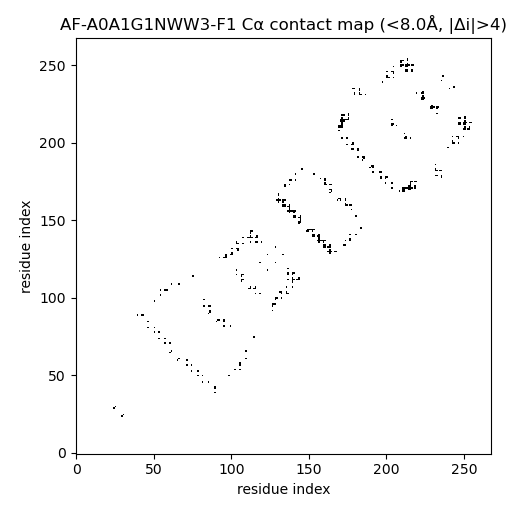S A 1 225 ? -7.500 11.368 10.573 1.00 96.88 225 LYS A N 1
ATOM 1857 C CA . LYS A 1 225 ? -7.483 12.838 10.419 1.00 96.88 225 LYS A CA 1
ATOM 1858 C C . LYS A 1 225 ? -8.017 13.311 9.064 1.00 96.88 225 LYS A C 1
ATOM 1860 O O . LYS A 1 225 ? -8.162 14.513 8.860 1.00 96.88 225 LYS A O 1
ATOM 1865 N N . ILE A 1 226 ? -8.250 12.394 8.129 1.00 94.19 226 ILE A N 1
ATOM 1866 C CA . ILE A 1 226 ? -8.798 12.678 6.808 1.00 94.19 226 ILE A CA 1
ATOM 1867 C C . ILE A 1 226 ? -10.310 12.439 6.882 1.00 94.19 226 ILE A C 1
ATOM 1869 O O . ILE A 1 226 ? -10.753 11.315 7.129 1.00 94.19 226 ILE A O 1
ATOM 1873 N N . HIS A 1 227 ? -11.095 13.498 6.672 1.00 94.50 227 HIS A N 1
ATOM 1874 C CA . HIS A 1 227 ? -12.543 13.517 6.913 1.00 94.50 227 HIS A CA 1
ATOM 1875 C C . HIS A 1 227 ? -13.293 12.376 6.205 1.00 94.50 227 HIS A C 1
ATOM 1877 O O . HIS A 1 227 ? -14.180 11.747 6.774 1.00 94.50 227 HIS A O 1
ATOM 1883 N N . GLU A 1 228 ? -12.896 12.048 4.977 1.00 94.19 228 GLU A N 1
ATOM 1884 C CA . GLU A 1 228 ? -13.507 10.994 4.168 1.00 94.19 228 GLU A CA 1
ATOM 1885 C C . GLU A 1 228 ? -13.325 9.581 4.740 1.00 94.19 228 GLU A C 1
ATOM 1887 O O . GLU A 1 228 ? -14.050 8.663 4.339 1.00 94.19 228 GLU A O 1
ATOM 1892 N N . TRP A 1 229 ? -12.354 9.400 5.640 1.00 96.12 229 TRP A N 1
ATOM 1893 C CA . TRP A 1 229 ? -11.982 8.110 6.217 1.00 96.12 229 TRP A CA 1
ATOM 1894 C C . TRP A 1 229 ? -12.371 7.955 7.681 1.00 96.12 229 TRP A C 1
ATOM 1896 O O . TRP A 1 229 ? -12.541 6.823 8.135 1.00 96.12 229 TRP A O 1
ATOM 1906 N N . GLU A 1 230 ? -12.528 9.070 8.398 1.00 97.56 230 GLU A N 1
ATOM 1907 C CA . GLU A 1 230 ? -12.793 9.134 9.838 1.00 97.56 230 GLU A CA 1
ATOM 1908 C C . GLU A 1 230 ? -13.863 8.130 10.281 1.00 97.56 230 GLU A C 1
ATOM 1910 O O . GLU A 1 230 ? -13.594 7.281 11.131 1.00 97.56 230 GLU A O 1
ATOM 1915 N N . LYS A 1 231 ? -15.022 8.123 9.611 1.00 96.81 231 LYS A N 1
ATOM 1916 C CA . LYS A 1 231 ? -16.143 7.227 9.934 1.00 96.81 231 LYS A CA 1
ATOM 1917 C C . LYS A 1 231 ? -15.793 5.733 9.906 1.00 96.81 231 LYS A C 1
ATOM 1919 O O . LYS A 1 231 ? -16.293 4.971 10.730 1.00 96.81 231 LYS A O 1
ATOM 1924 N N . TYR A 1 232 ? -14.939 5.290 8.979 1.00 96.31 232 TYR A N 1
ATOM 1925 C CA . TYR A 1 232 ? -14.556 3.877 8.880 1.00 96.31 232 TYR A CA 1
ATOM 1926 C C . TYR A 1 232 ? -13.632 3.498 10.030 1.00 96.31 232 TYR A C 1
ATOM 1928 O O . TYR A 1 232 ? -13.754 2.414 10.595 1.00 96.31 232 TYR A O 1
ATOM 1936 N N . ILE A 1 233 ? -12.727 4.408 10.392 1.00 97.75 233 ILE A N 1
ATOM 1937 C CA . ILE A 1 233 ? -11.839 4.206 11.529 1.00 97.75 233 ILE A CA 1
ATOM 1938 C C . ILE A 1 233 ? -12.657 4.207 12.822 1.00 97.75 233 ILE A C 1
ATOM 1940 O O . ILE A 1 233 ? -12.487 3.313 13.640 1.00 97.75 233 ILE A O 1
ATOM 1944 N N . ASP A 1 234 ? -13.606 5.123 12.986 1.00 97.25 234 ASP A N 1
ATOM 1945 C CA . ASP A 1 234 ? -14.484 5.152 14.160 1.00 97.25 234 ASP A CA 1
ATOM 1946 C C . ASP A 1 234 ? -15.289 3.867 14.323 1.00 97.25 234 ASP A C 1
ATOM 1948 O O . ASP A 1 234 ? -15.363 3.328 15.427 1.00 97.25 234 ASP A O 1
ATOM 1952 N N . HIS A 1 235 ? -15.826 3.314 13.232 1.00 94.69 235 HIS A N 1
ATOM 1953 C CA . HIS A 1 235 ? -16.464 2.000 13.277 1.00 94.69 235 HIS A CA 1
ATOM 1954 C C . HIS A 1 235 ? -15.515 0.913 13.792 1.00 94.69 235 HIS A C 1
ATOM 1956 O O . HIS A 1 235 ? -15.932 0.109 14.623 1.00 94.69 235 HIS A O 1
ATOM 1962 N N . LEU A 1 236 ? -14.248 0.908 13.365 1.00 95.44 236 LEU A N 1
ATOM 1963 C CA . LEU A 1 236 ? -13.256 -0.061 13.836 1.00 95.44 236 LEU A CA 1
ATOM 1964 C C . LEU A 1 236 ? -13.044 0.036 15.354 1.00 95.44 236 LEU A C 1
ATOM 1966 O O . LEU A 1 236 ? -13.107 -0.975 16.049 1.00 95.44 236 LEU A O 1
ATOM 1970 N N . PHE A 1 237 ? -12.839 1.251 15.872 1.00 96.94 237 PHE A N 1
ATOM 1971 C CA . PHE A 1 237 ? -12.621 1.487 17.304 1.00 96.94 237 PHE A CA 1
ATOM 1972 C C . PHE A 1 237 ? -13.861 1.186 18.152 1.00 96.94 237 PHE A C 1
ATOM 1974 O O . PHE A 1 237 ? -13.730 0.687 19.266 1.00 96.94 237 PHE A O 1
ATOM 1981 N N . ASN A 1 238 ? -15.057 1.445 17.624 1.00 95.12 238 ASN A N 1
ATOM 1982 C CA . ASN A 1 238 ? -16.308 1.187 18.334 1.00 95.12 238 ASN A CA 1
ATOM 1983 C C . ASN A 1 238 ? -16.683 -0.300 18.347 1.00 95.12 238 ASN A C 1
ATOM 1985 O O . ASN A 1 238 ? -17.280 -0.771 19.313 1.00 95.12 238 ASN A O 1
ATOM 1989 N N . LEU A 1 239 ? -16.362 -1.041 17.282 1.00 93.81 239 LEU A N 1
ATOM 1990 C CA . LEU A 1 239 ? -16.682 -2.466 17.176 1.00 93.81 239 LEU A CA 1
ATOM 1991 C C . LEU A 1 239 ? -15.688 -3.362 17.922 1.00 93.81 239 LEU A C 1
ATOM 1993 O O . LEU A 1 239 ? -16.104 -4.401 18.428 1.00 93.81 239 LEU A O 1
ATOM 1997 N N . TYR A 1 240 ? -14.415 -2.961 18.002 1.00 95.69 240 TYR A N 1
ATOM 1998 C CA . TYR A 1 240 ? -13.330 -3.760 18.591 1.00 95.69 240 TYR A CA 1
ATOM 1999 C C . TYR A 1 240 ? -12.531 -2.979 19.651 1.00 95.69 240 TYR A C 1
ATOM 2001 O O . TYR A 1 240 ? -11.304 -2.872 19.554 1.00 95.69 240 TYR A O 1
ATOM 2009 N N . PRO A 1 241 ? -13.187 -2.372 20.658 1.00 96.94 241 PRO A N 1
ATOM 2010 C CA . PRO A 1 241 ? -12.528 -1.436 21.568 1.00 96.94 241 PRO A CA 1
ATOM 2011 C C . PRO A 1 241 ? -11.369 -2.084 22.336 1.00 96.94 241 PRO A C 1
ATOM 2013 O O . PRO A 1 241 ? -10.274 -1.527 22.401 1.00 96.94 241 PRO A O 1
ATOM 2016 N N . SER A 1 242 ? -11.570 -3.296 22.861 1.00 96.88 242 SER A N 1
ATOM 2017 C CA . SER A 1 242 ? -10.555 -4.000 23.652 1.00 96.88 242 SER A CA 1
ATOM 2018 C C . SER A 1 242 ? -9.324 -4.377 22.829 1.00 96.88 242 SER A C 1
ATOM 2020 O O . SER A 1 242 ? -8.193 -4.310 23.310 1.00 96.88 242 SER A O 1
ATOM 2022 N N . GLU A 1 243 ? -9.513 -4.783 21.581 1.00 96.94 243 GLU A N 1
ATOM 2023 C CA . GLU A 1 243 ? -8.430 -5.154 20.685 1.00 96.94 243 GLU A CA 1
ATOM 2024 C C . GLU A 1 243 ? -7.662 -3.942 20.165 1.00 96.94 243 GLU A C 1
ATOM 2026 O O . GLU A 1 243 ? -6.433 -3.997 20.038 1.00 96.94 243 GLU A O 1
ATOM 2031 N N . MET A 1 244 ? -8.365 -2.840 19.905 1.00 97.69 244 MET A N 1
ATOM 2032 C CA . MET A 1 244 ? -7.743 -1.577 19.526 1.00 97.69 244 MET A CA 1
ATOM 2033 C C . MET A 1 244 ? -6.935 -0.981 20.685 1.00 97.69 244 MET A C 1
ATOM 2035 O O . MET A 1 244 ? -5.832 -0.484 20.454 1.00 97.69 244 MET A O 1
ATOM 2039 N N . ASP A 1 245 ? -7.397 -1.119 21.931 1.00 97.75 245 ASP A N 1
ATOM 2040 C CA . ASP A 1 245 ? -6.621 -0.746 23.120 1.00 97.75 245 ASP A CA 1
ATOM 2041 C C . ASP A 1 245 ? -5.342 -1.582 23.265 1.00 97.75 245 ASP A C 1
ATOM 2043 O O . ASP A 1 245 ? -4.269 -1.045 23.560 1.00 97.75 245 ASP A O 1
ATOM 2047 N N . LYS A 1 246 ? -5.405 -2.895 22.995 1.00 97.25 246 LYS A N 1
ATOM 2048 C CA . LYS A 1 246 ? -4.199 -3.743 22.950 1.00 97.25 246 LYS A CA 1
ATOM 2049 C C . LYS A 1 246 ? -3.211 -3.251 21.891 1.00 97.25 246 LYS A C 1
ATOM 2051 O O . LYS A 1 246 ? -2.018 -3.139 22.184 1.00 97.25 246 LYS A O 1
ATOM 2056 N N . MET A 1 247 ? -3.693 -2.912 20.695 1.00 97.50 247 MET A N 1
ATOM 2057 C CA . MET A 1 247 ? -2.849 -2.396 19.614 1.00 97.50 247 MET A CA 1
ATOM 2058 C C . MET A 1 247 ? -2.203 -1.056 19.992 1.00 97.50 247 MET A C 1
ATOM 2060 O O . MET A 1 247 ? -0.996 -0.882 19.809 1.00 97.50 247 MET A O 1
ATOM 2064 N N . LYS A 1 248 ? -2.972 -0.146 20.605 1.00 97.62 248 LYS A N 1
ATOM 2065 C CA . LYS A 1 248 ? -2.489 1.136 21.136 1.00 97.62 248 LYS A CA 1
ATOM 2066 C C . LYS A 1 248 ? -1.376 0.948 22.167 1.00 97.62 248 LYS A C 1
ATOM 2068 O O . LYS A 1 248 ? -0.334 1.590 22.067 1.00 97.62 248 LYS A O 1
ATOM 2073 N N . ASN A 1 249 ? -1.558 0.046 23.130 1.00 96.62 249 ASN A N 1
ATOM 2074 C CA . ASN A 1 249 ? -0.549 -0.222 24.159 1.00 96.62 249 ASN A CA 1
ATOM 2075 C C . ASN A 1 249 ? 0.775 -0.711 23.549 1.00 96.62 249 ASN A C 1
ATOM 2077 O O . ASN A 1 249 ? 1.857 -0.314 23.985 1.00 96.62 249 ASN A O 1
ATOM 2081 N N . ARG A 1 250 ? 0.703 -1.542 22.502 1.00 95.50 250 ARG A N 1
ATOM 2082 C CA . ARG A 1 250 ? 1.885 -2.005 21.759 1.00 95.50 250 ARG A CA 1
ATOM 2083 C C . ARG A 1 250 ? 2.548 -0.880 20.958 1.00 95.50 250 ARG A C 1
ATOM 2085 O O . ARG A 1 250 ? 3.776 -0.793 20.964 1.00 95.50 250 ARG A O 1
ATOM 2092 N N . TYR A 1 251 ? 1.754 -0.012 20.329 1.00 95.69 251 TYR A N 1
ATOM 2093 C CA . TYR A 1 251 ? 2.229 1.200 19.654 1.00 95.69 251 TYR A CA 1
ATOM 2094 C C . TYR A 1 251 ? 3.026 2.105 20.609 1.00 95.69 251 TYR A C 1
ATOM 2096 O O . TYR A 1 251 ? 4.170 2.450 20.306 1.00 95.69 251 TYR A O 1
ATOM 2104 N N . GLU A 1 252 ? 2.483 2.420 21.790 1.00 95.69 252 GLU A N 1
ATOM 2105 C CA . GLU A 1 252 ? 3.172 3.280 22.766 1.00 95.69 252 GLU A CA 1
ATOM 2106 C C . GLU A 1 252 ? 4.468 2.632 23.276 1.00 95.69 252 GLU A C 1
ATOM 2108 O O . GLU A 1 252 ? 5.511 3.283 23.340 1.00 95.69 252 GLU A O 1
ATOM 2113 N N . LYS A 1 253 ? 4.452 1.317 23.542 1.00 94.50 253 LYS A N 1
ATOM 2114 C CA . LYS A 1 253 ? 5.651 0.571 23.959 1.00 94.50 253 LYS A CA 1
ATOM 2115 C C . LYS A 1 253 ? 6.787 0.666 22.932 1.00 94.50 253 LYS A C 1
ATOM 2117 O O . LYS A 1 253 ? 7.946 0.865 23.311 1.00 94.50 253 LYS A O 1
ATOM 2122 N N . TYR A 1 254 ? 6.482 0.513 21.640 1.00 94.06 254 TYR A N 1
ATOM 2123 C CA . TYR A 1 254 ? 7.483 0.666 20.578 1.00 94.06 254 TYR A CA 1
ATOM 2124 C C . TYR A 1 254 ? 8.013 2.101 20.520 1.00 94.06 254 TYR A C 1
ATOM 2126 O O . TYR A 1 254 ? 9.228 2.309 20.517 1.00 94.06 254 TYR A O 1
ATOM 2134 N N . LYS A 1 255 ? 7.113 3.092 20.552 1.00 92.69 255 LYS A N 1
ATOM 2135 C CA . LYS A 1 255 ? 7.467 4.514 20.508 1.00 92.69 255 LYS A CA 1
ATOM 2136 C C . LYS A 1 255 ? 8.432 4.902 21.634 1.00 92.69 255 LYS A C 1
ATOM 2138 O O . LYS A 1 255 ? 9.493 5.457 21.353 1.00 92.69 255 LYS A O 1
ATOM 2143 N N . SER A 1 256 ? 8.139 4.522 22.880 1.00 92.50 256 SER A N 1
ATOM 2144 C CA . SER A 1 256 ? 9.033 4.780 24.019 1.00 92.50 256 SER A CA 1
ATOM 2145 C C . SER A 1 256 ? 10.401 4.108 23.858 1.00 92.50 256 SER A C 1
ATOM 2147 O O . SER A 1 256 ? 11.428 4.685 24.212 1.00 92.50 256 SER A O 1
ATOM 2149 N N . THR A 1 257 ? 10.442 2.903 23.279 1.00 91.38 257 THR A N 1
ATOM 2150 C CA . THR A 1 257 ? 11.704 2.192 23.014 1.00 91.38 257 THR A CA 1
ATOM 2151 C C . THR A 1 257 ? 12.566 2.939 21.989 1.00 91.38 257 THR A C 1
ATOM 2153 O O . THR A 1 257 ? 13.786 3.017 22.149 1.00 91.38 257 THR A O 1
ATOM 2156 N N . MET A 1 258 ? 11.956 3.518 20.951 1.00 90.00 258 MET A N 1
ATOM 2157 C CA . MET A 1 258 ? 12.667 4.294 19.927 1.00 90.00 258 MET A CA 1
ATOM 2158 C C . MET A 1 258 ? 13.205 5.622 20.475 1.00 90.00 258 MET A C 1
ATOM 2160 O O . MET A 1 258 ? 14.351 5.971 20.195 1.00 90.00 258 MET A O 1
ATOM 2164 N N . GLU A 1 259 ? 12.431 6.318 21.311 1.00 89.44 259 GLU A N 1
ATOM 2165 C CA . GLU A 1 259 ? 12.856 7.566 21.967 1.00 89.44 259 GLU A CA 1
ATOM 2166 C C . GLU A 1 259 ? 14.039 7.360 22.930 1.00 89.44 259 GLU A C 1
ATOM 2168 O O . GLU A 1 259 ? 14.920 8.215 23.040 1.00 89.44 259 GLU A O 1
ATOM 2173 N N . LEU A 1 260 ? 14.091 6.219 23.626 1.00 87.69 260 LEU A N 1
ATOM 2174 C CA . LEU A 1 260 ? 15.232 5.858 24.474 1.00 87.69 260 LEU A CA 1
ATOM 2175 C C . LEU A 1 260 ? 16.490 5.587 23.642 1.00 87.69 260 LEU A C 1
ATOM 2177 O O . LEU A 1 260 ? 17.566 6.087 23.970 1.00 87.69 260 LEU A O 1
ATOM 2181 N N . LYS A 1 261 ? 16.358 4.843 22.536 1.00 88.19 261 LYS A N 1
ATOM 2182 C CA . LYS A 1 261 ? 17.481 4.565 21.628 1.00 88.19 261 LYS A CA 1
ATOM 2183 C C . LYS A 1 261 ? 18.061 5.849 21.038 1.00 88.19 261 LYS A C 1
ATOM 2185 O O . LYS A 1 261 ? 19.276 6.014 21.061 1.00 88.19 261 LYS A O 1
ATOM 2190 N N . SER A 1 262 ? 17.217 6.776 20.578 1.00 84.38 262 SER A N 1
ATOM 2191 C CA . SER A 1 262 ? 17.685 8.035 19.985 1.00 84.38 262 SER A CA 1
ATOM 2192 C C . SER A 1 262 ? 18.439 8.921 20.977 1.00 84.38 262 SER A C 1
ATOM 2194 O O . SER A 1 262 ? 19.380 9.603 20.585 1.00 84.38 262 SER A O 1
ATOM 2196 N N . LYS A 1 263 ? 18.057 8.906 22.262 1.00 83.25 263 LYS A N 1
ATOM 2197 C CA . LYS A 1 263 ? 18.765 9.653 23.314 1.00 83.25 263 LYS A CA 1
ATOM 2198 C C . LYS A 1 263 ? 20.154 9.074 23.589 1.00 83.25 263 LYS A C 1
ATOM 2200 O O . LYS A 1 263 ? 21.100 9.838 23.729 1.00 83.25 263 LYS A O 1
ATOM 2205 N N . ASN A 1 264 ? 20.288 7.748 23.590 1.00 77.31 264 ASN A N 1
ATOM 2206 C CA . ASN A 1 264 ? 21.560 7.079 23.878 1.00 77.31 264 ASN A CA 1
ATOM 2207 C C . ASN A 1 264 ? 22.586 7.198 22.737 1.00 77.31 264 ASN A C 1
ATOM 2209 O O . ASN A 1 264 ? 23.786 7.183 22.997 1.00 77.31 264 ASN A O 1
ATOM 2213 N N . THR A 1 265 ? 22.142 7.345 21.484 1.00 75.62 265 THR A N 1
ATOM 2214 C CA . THR A 1 265 ? 23.037 7.540 20.325 1.00 75.62 265 THR A CA 1
ATOM 2215 C C . THR A 1 265 ? 23.700 8.923 20.294 1.00 75.62 265 THR A C 1
ATOM 2217 O O . THR A 1 265 ? 24.718 9.080 19.639 1.00 75.62 265 THR A O 1
ATOM 2220 N N . ILE A 1 266 ? 23.160 9.923 21.000 1.00 66.69 266 ILE A N 1
ATOM 2221 C CA . ILE A 1 266 ? 23.716 11.293 21.037 1.00 66.69 266 ILE A CA 1
ATOM 2222 C C . ILE A 1 266 ? 24.841 11.427 22.086 1.00 66.69 266 ILE A C 1
ATOM 2224 O O . ILE A 1 266 ? 25.620 12.374 22.054 1.00 66.69 266 ILE A O 1
ATOM 2228 N N . THR A 1 267 ? 24.944 10.476 23.015 1.00 57.12 267 THR A N 1
ATOM 2229 C CA . THR A 1 267 ? 25.918 10.468 24.124 1.00 57.12 267 THR A CA 1
ATOM 2230 C C . THR A 1 267 ? 27.215 9.692 23.846 1.00 57.12 267 THR A C 1
ATOM 2232 O O . THR A 1 267 ? 28.013 9.517 24.767 1.00 57.12 267 THR A O 1
ATOM 2235 N N . HIS A 1 268 ? 27.444 9.242 22.609 1.00 47.06 268 HIS A N 1
ATOM 2236 C CA . HIS A 1 268 ? 28.654 8.535 22.166 1.00 47.06 268 HIS A CA 1
ATOM 2237 C C . HIS A 1 268 ? 29.244 9.195 20.921 1.00 47.06 268 HIS A C 1
ATOM 2239 O O . HIS A 1 268 ? 30.486 9.150 20.791 1.00 47.06 268 HIS A O 1
#

Foldseek 3Di:
DPPVVVVVVVVVVVVVVVVVVVVVCCVPPPPVVVVLVVVLVVVVVVLVVVLVVLLVVLVVVLVPPPPPDPPVVVSLVVVVVSLVVCVVRNVPQVVSLVSLQSVLVSCLSSLVLVSLVVSCVVPVVPHQHALVSLLSNLVSLLVVCLPPVDVVSVVSNLVSLVSSCVRPVLQQSSLLSVLLSQLSVCVVVVDGPLVVNVVSLCVQLVDPDLSNLQNNLVNLVVQCVPPSRVNSSVCSCVSPVPSNVSSVVSNVVVVVVVVVVVVVVVVD

Radius of gyration: 28.98 Å; Cα contacts (8 Å, |Δi|>4): 232; chains: 1; bounding box: 103×38×66 Å

Secondary structure (DSSP, 8-state):
--THHHHHHHHHHHHHHHHHHHHHHIIIIIHHHHHHHHHHHHHHHHHHHHHHHHHHHHHHHHHTT----THHHHHHHHHHHHHHHHHHHH--HHHHHHHHHHHHHHHHHHT-HHHHHHHHHHHTTTS---HHHHHHHHHHHHHHHHHH--HHHHHHHHHHHHHHHHH-TT--HHHHHHHHHHHHHHHHHS---HHHHHHHHHHHHHSS-HHHHHHHHHHHHHHHTSHHHHHHHHHHHHHSHHHHHHHHHHHHHHHHHHHHHHHHHTT-

Sequence (268 aa):
MLENAKTFPIIMEIVKIIVGVVVALIGWFGIPEIITRYVQLRQKIRIKTKAEKLNEQLKKGIDKKYLRAPPAFTVFNELQDLLWYAKDVIKNKEFLQEQLNKIIRNLYKTGMNEFIQELRAKFQNDFEFSVESWANIAIANINLYRLDGMSEYREYCLEACKESIKRQGNYGTPRALILIIHMIDYERKKQINKDDAQNMINEVNSGDDTMVSYDTYNYLLITKKIHEWEKYIDHLFNLYPSEMDKMKNRYEKYKSTMELKSKNTITH

Solvent-accessible surface area (backbone atoms only — not comparable to full-atom values): 14338 Å² total; per-residue (Å²): 136,73,73,69,70,69,52,48,64,56,52,54,50,53,51,51,51,52,51,51,51,50,52,46,46,44,61,71,65,43,46,67,54,51,50,50,52,50,52,52,49,53,48,50,50,53,50,50,52,50,52,51,51,50,52,48,48,50,52,57,50,62,77,45,94,57,98,77,56,71,66,61,57,52,51,48,51,56,48,50,53,49,52,52,51,41,55,76,69,65,69,49,64,67,63,52,35,54,50,52,38,54,49,44,53,52,34,53,77,69,67,41,34,69,62,42,49,53,50,43,74,73,36,58,90,82,41,77,73,46,49,68,36,23,38,46,46,16,53,27,21,48,55,50,20,69,72,72,62,46,64,66,31,48,50,51,15,53,51,23,21,49,59,17,29,73,73,36,78,63,52,15,55,40,55,35,51,53,48,42,49,52,32,52,46,28,72,75,65,73,60,64,71,61,64,59,49,52,49,52,52,48,58,45,58,67,54,91,58,36,61,26,17,26,40,18,50,51,46,48,59,58,46,39,73,38,78,95,41,25,66,36,48,51,50,48,47,71,75,37,46,72,61,48,50,53,28,49,55,35,24,52,54,42,52,55,53,51,56,52,52,59,58,58,66,75,78,113

Mean predicted aligned error: 11.63 Å

pLDDT: mean 80.65, std 17.12, range [39.47, 98.5]

Nearest PDB structures (foldseek):
  8re6-assembly1_A  TM=3.440E-01  e=6.262E-02  Homo sapiens
  7e6j-assembly1_A  TM=3.347E-01  e=9.876E-02  Homo sapiens
  8re7-assembly1_A  TM=3.486E-01  e=2.047E-01  Homo sapiens
  8re8-assembly1_A  TM=3.312E-01  e=1.488E-01  Homo sapiens
  3urz-assembly1_A  TM=3.395E-01  e=4.442E-01  Bacteroides ovatus ATCC 8483